Protein AF-A0A8J3G513-F1 (afdb_monomer_lite)

Secondary structure (DSSP, 8-state):
-HHHHHHHHHHHHHHHHHHHHHHHHHHHHHHHHHHHHHHHHHHHHHHHHHHHHHHHH-SS-HHHHHHHHHHHHHHHHHHHHHHHHHHHHHT--S-S-HHHHHHHHHHHHSPPHHHHHTTHHHHHHHHHHHHHHHT-TTSS---HHHHHHHHHHHHHHHHHHHHHHHHHIIIIIHHHHHHHHHHHHHHHH-

Structure (mmCIF, N/CA/C/O backbone):
data_AF-A0A8J3G513-F1
#
_entry.id   AF-A0A8J3G513-F1
#
loop_
_atom_site.group_PDB
_atom_site.id
_atom_site.type_symbol
_atom_site.label_atom_id
_atom_site.label_alt_id
_atom_site.label_comp_id
_atom_site.label_asym_id
_atom_site.label_entity_id
_atom_site.label_seq_id
_atom_site.pdbx_PDB_ins_code
_atom_site.Cartn_x
_atom_site.Cartn_y
_atom_site.Cartn_z
_atom_site.occupancy
_atom_site.B_iso_or_equiv
_atom_site.auth_seq_id
_atom_site.auth_comp_id
_atom_site.auth_asym_id
_atom_site.auth_atom_id
_atom_site.pdbx_PDB_model_num
ATOM 1 N N . MET A 1 1 ? -31.408 -9.923 36.938 1.00 50.00 1 MET A N 1
ATOM 2 C CA . MET A 1 1 ? -31.147 -8.470 36.825 1.00 50.00 1 MET A CA 1
ATOM 3 C C . MET A 1 1 ? -29.660 -8.106 36.883 1.00 50.00 1 MET A C 1
ATOM 5 O O . MET A 1 1 ? -29.255 -7.310 36.055 1.00 50.00 1 MET A O 1
ATOM 9 N N . ASN A 1 2 ? -28.811 -8.717 37.724 1.00 50.97 2 ASN A N 1
ATOM 10 C CA . ASN A 1 2 ? -27.373 -8.359 37.773 1.00 50.97 2 ASN A CA 1
ATOM 11 C C . ASN A 1 2 ? -26.510 -8.811 36.570 1.00 50.97 2 ASN A C 1
ATOM 13 O O . ASN A 1 2 ? -25.454 -8.234 36.350 1.00 50.97 2 ASN A O 1
ATOM 17 N N . GLN A 1 3 ? -26.938 -9.803 35.777 1.00 51.06 3 GLN A N 1
ATOM 18 C CA . GLN A 1 3 ? -26.164 -10.302 34.621 1.00 51.06 3 GLN A CA 1
ATOM 19 C C . GLN A 1 3 ? -26.314 -9.465 33.337 1.00 51.06 3 GLN A C 1
ATOM 21 O O . GLN A 1 3 ? -25.407 -9.452 32.512 1.00 51.06 3 GLN A O 1
ATOM 26 N N . GLN A 1 4 ? -27.432 -8.751 33.154 1.00 52.53 4 GLN A N 1
ATOM 27 C CA . GLN A 1 4 ? -27.616 -7.881 31.981 1.00 52.53 4 GLN A CA 1
ATOM 28 C C . GLN A 1 4 ? -26.728 -6.637 32.071 1.00 52.53 4 GLN A C 1
ATOM 30 O O . GLN A 1 4 ? -26.069 -6.283 31.100 1.00 52.53 4 GLN A O 1
ATOM 35 N N . HIS A 1 5 ? -26.620 -6.043 33.261 1.00 52.06 5 HIS A N 1
ATOM 36 C CA . HIS A 1 5 ? -25.810 -4.843 33.452 1.00 52.06 5 HIS A CA 1
ATOM 37 C C . HIS A 1 5 ? -24.303 -5.129 33.306 1.00 52.06 5 HIS A C 1
ATOM 39 O O . HIS A 1 5 ? -23.574 -4.338 32.712 1.00 52.06 5 HIS A O 1
ATOM 45 N N . SER A 1 6 ? -23.825 -6.303 33.744 1.00 61.38 6 SER A N 1
ATOM 46 C CA . SER A 1 6 ? -22.423 -6.699 33.536 1.00 61.38 6 SER A CA 1
ATOM 47 C C . SER A 1 6 ? -22.070 -6.948 32.064 1.00 61.38 6 SER A C 1
ATOM 49 O O . SER A 1 6 ? -20.939 -6.675 31.669 1.00 61.38 6 SER A O 1
ATOM 51 N N . ASN A 1 7 ? -23.017 -7.431 31.250 1.00 62.38 7 ASN A N 1
ATOM 52 C CA . ASN A 1 7 ? -22.800 -7.670 29.818 1.00 62.38 7 ASN A CA 1
ATOM 53 C C . ASN A 1 7 ? -22.803 -6.375 28.990 1.00 62.38 7 ASN A C 1
ATOM 55 O O . ASN A 1 7 ? -22.011 -6.242 28.064 1.00 62.38 7 ASN A O 1
ATOM 59 N N . GLU A 1 8 ? -23.644 -5.395 29.328 1.00 63.25 8 GLU A N 1
ATOM 60 C CA . GLU A 1 8 ? -23.636 -4.090 28.645 1.00 63.25 8 GLU A CA 1
ATOM 61 C C . GLU A 1 8 ? -22.343 -3.310 28.910 1.00 63.25 8 GLU A C 1
ATOM 63 O O . GLU A 1 8 ? -21.799 -2.663 28.010 1.00 63.25 8 GLU A O 1
ATOM 68 N N . THR A 1 9 ? -21.810 -3.408 30.132 1.00 69.50 9 THR A N 1
ATOM 69 C CA . THR A 1 9 ? -20.575 -2.704 30.501 1.00 69.50 9 THR A CA 1
ATOM 70 C C . THR A 1 9 ? -19.361 -3.307 29.782 1.00 69.50 9 THR A C 1
ATOM 72 O O . THR A 1 9 ? -18.527 -2.569 29.262 1.00 69.50 9 THR A O 1
ATOM 75 N N . SER A 1 10 ? -19.291 -4.641 29.668 1.00 78.69 10 SER A N 1
ATOM 76 C CA . SER A 1 10 ? -18.193 -5.333 28.975 1.00 78.69 10 SER A CA 1
ATOM 77 C C . SER A 1 10 ? -18.222 -5.144 27.453 1.00 78.69 10 SER A C 1
ATOM 79 O O . SER A 1 10 ? -17.168 -5.024 26.821 1.00 78.69 10 SER A O 1
ATOM 81 N N . LEU A 1 11 ? -19.414 -5.067 26.854 1.00 81.31 11 LEU A N 1
ATOM 82 C CA . LEU A 1 11 ? -19.580 -4.797 25.427 1.00 81.31 11 LEU A CA 1
ATOM 83 C C . LEU A 1 11 ? -19.160 -3.364 25.077 1.00 81.31 11 LEU A C 1
ATOM 85 O O . LEU A 1 11 ? -18.431 -3.154 24.108 1.00 81.31 11 LEU A O 1
ATOM 89 N N . THR A 1 12 ? -19.566 -2.390 25.894 1.00 82.88 12 THR A N 1
ATOM 90 C CA . THR A 1 12 ? -19.200 -0.978 25.705 1.00 82.88 12 THR A CA 1
ATOM 91 C C . THR A 1 12 ? -17.686 -0.788 25.809 1.00 82.88 12 THR A C 1
ATOM 93 O O . THR A 1 12 ? -17.076 -0.194 24.921 1.00 82.88 12 THR A O 1
ATOM 96 N N . GLU A 1 13 ? -17.055 -1.396 26.818 1.00 87.00 13 GLU A N 1
ATOM 97 C CA . GLU A 1 13 ? -15.597 -1.380 26.976 1.00 87.00 13 GLU A CA 1
ATOM 98 C C . GLU A 1 13 ? -14.874 -2.037 25.783 1.00 87.00 13 GLU A C 1
ATOM 100 O O . GLU A 1 13 ? -13.839 -1.548 25.323 1.00 87.00 13 GLU A O 1
ATOM 105 N N . SER A 1 14 ? -15.423 -3.129 25.238 1.00 86.31 14 SER A N 1
ATOM 106 C CA . SER A 1 14 ? -14.861 -3.808 24.060 1.00 86.31 14 SER A CA 1
ATOM 107 C C . SER A 1 14 ? -14.934 -2.934 22.803 1.00 86.31 14 SER A C 1
ATOM 109 O O . SER A 1 14 ? -13.970 -2.866 22.038 1.00 86.31 14 SER A O 1
ATOM 111 N N . VAL A 1 15 ? -16.049 -2.223 22.605 1.00 87.06 15 VAL A N 1
ATOM 112 C CA . VAL A 1 15 ? -16.225 -1.278 21.492 1.00 87.06 15 VAL A CA 1
ATOM 113 C C . VAL A 1 15 ? -15.246 -0.109 21.609 1.00 87.06 15 VAL A C 1
ATOM 115 O O . VAL A 1 15 ? -14.588 0.227 20.625 1.00 87.06 15 VAL A O 1
ATOM 118 N N . GLU A 1 16 ? -15.096 0.486 22.794 1.00 88.75 16 GLU A N 1
ATOM 119 C CA . GLU A 1 16 ? -14.160 1.596 23.014 1.00 88.75 16 GLU A CA 1
ATOM 120 C C . GLU A 1 16 ? -12.707 1.184 22.747 1.00 88.75 16 GLU A C 1
ATOM 122 O O . GLU A 1 16 ? -11.985 1.885 22.031 1.00 88.75 16 GLU A O 1
ATOM 127 N N . LYS A 1 17 ? -12.291 0.006 23.233 1.00 90.12 17 LYS A N 1
ATOM 128 C CA . LYS A 1 17 ? -10.957 -0.550 22.951 1.00 90.12 17 LYS A CA 1
ATOM 129 C C . LYS A 1 17 ? -10.729 -0.781 21.459 1.00 90.12 17 LYS A 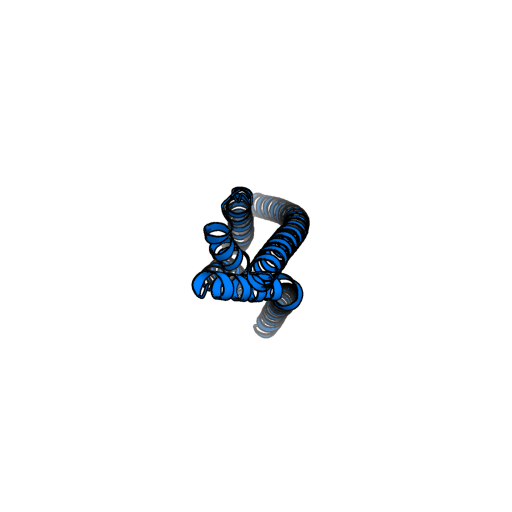C 1
ATOM 131 O O . LYS A 1 17 ? -9.649 -0.468 20.955 1.00 90.12 17 LYS A O 1
ATOM 136 N N . LEU A 1 18 ? -11.730 -1.296 20.740 1.00 91.38 18 LEU A N 1
ATOM 137 C CA . LEU A 1 18 ? -11.642 -1.492 19.292 1.00 91.38 18 LEU A CA 1
ATOM 138 C C . LEU A 1 18 ? -11.501 -0.157 18.548 1.00 91.38 18 LEU A C 1
ATOM 140 O O . LEU A 1 18 ? -10.680 -0.052 17.637 1.00 91.38 18 LEU A O 1
ATOM 144 N N . ILE A 1 19 ? -12.273 0.865 18.932 1.00 90.31 19 ILE A N 1
ATOM 145 C CA . ILE A 1 19 ? -12.203 2.202 18.325 1.00 90.31 19 ILE A CA 1
ATOM 146 C C . ILE A 1 19 ? -10.816 2.810 18.528 1.00 90.31 19 ILE A C 1
ATOM 148 O O . ILE A 1 19 ? -10.231 3.328 17.575 1.00 90.31 19 ILE A O 1
ATOM 152 N N . GLU A 1 20 ? -10.271 2.720 19.739 1.00 91.81 20 GLU A N 1
ATOM 153 C CA . GLU A 1 20 ? -8.941 3.244 20.043 1.00 91.81 20 GLU A CA 1
ATOM 154 C C . GLU A 1 20 ? -7.852 2.517 19.239 1.00 91.81 20 GLU A C 1
ATOM 156 O O . GLU A 1 20 ? -7.013 3.160 18.605 1.00 91.81 20 GLU A O 1
ATOM 161 N N . ALA A 1 21 ? -7.918 1.186 19.146 1.00 91.75 21 ALA A N 1
ATOM 162 C CA . ALA A 1 21 ? -7.002 0.410 18.311 1.00 91.75 21 ALA A CA 1
ATOM 163 C C . ALA A 1 21 ? -7.104 0.790 16.818 1.00 91.75 21 ALA A C 1
ATOM 165 O O . ALA A 1 21 ? -6.085 0.938 16.139 1.00 91.75 21 ALA A O 1
ATOM 166 N N . CYS A 1 22 ? -8.320 1.024 16.308 1.00 91.00 22 CYS A N 1
ATOM 167 C CA . CYS A 1 22 ? -8.535 1.490 14.935 1.00 91.00 22 CYS A CA 1
ATOM 168 C C . CYS A 1 22 ? -7.935 2.885 14.696 1.00 91.00 22 CYS A C 1
ATOM 170 O O . CYS A 1 22 ? -7.303 3.110 13.662 1.00 91.00 22 CYS A O 1
ATOM 172 N N . ARG A 1 23 ? -8.082 3.813 15.653 1.00 90.88 23 ARG A N 1
ATOM 173 C CA . ARG A 1 23 ? -7.488 5.160 15.584 1.00 90.88 23 ARG A CA 1
ATOM 174 C C . ARG A 1 23 ? -5.962 5.107 15.556 1.00 90.88 23 ARG A C 1
ATOM 176 O O . ARG A 1 23 ? -5.344 5.817 14.762 1.00 90.88 23 ARG A O 1
ATOM 183 N N . GLN A 1 24 ? -5.357 4.252 16.378 1.00 91.88 24 GLN A N 1
ATOM 184 C CA . GLN A 1 24 ? -3.904 4.064 16.404 1.00 91.88 24 GLN A CA 1
ATOM 185 C C . GLN A 1 24 ? -3.378 3.503 15.077 1.00 91.88 24 GLN A C 1
ATOM 187 O O . GLN A 1 24 ? -2.386 4.004 14.539 1.00 91.88 24 GLN A O 1
ATOM 192 N N . GLU A 1 25 ? -4.064 2.514 14.504 1.00 91.06 25 GLU A N 1
ATOM 193 C CA . GLU A 1 25 ? -3.692 1.942 13.208 1.00 91.06 25 GLU A CA 1
ATOM 194 C C . GLU A 1 25 ? -3.902 2.943 12.055 1.00 91.06 25 GLU A C 1
ATOM 196 O O . GLU A 1 25 ? -3.074 3.036 11.147 1.00 91.06 25 GLU A O 1
ATOM 201 N N . ASP A 1 26 ? -4.949 3.769 12.101 1.00 88.88 26 ASP A N 1
ATOM 202 C CA . ASP A 1 26 ? -5.143 4.870 11.152 1.00 88.88 26 ASP A CA 1
ATOM 203 C C . ASP A 1 26 ? -4.034 5.926 11.243 1.00 88.88 26 ASP A C 1
ATOM 205 O O . ASP A 1 26 ? -3.552 6.404 10.211 1.00 88.88 26 ASP A O 1
ATOM 209 N N . ALA A 1 27 ? -3.592 6.280 12.453 1.00 89.25 27 ALA A N 1
ATOM 210 C CA . ALA A 1 27 ? -2.480 7.205 12.651 1.00 89.25 27 ALA A CA 1
ATOM 211 C C . ALA A 1 27 ? -1.170 6.635 12.081 1.00 89.25 27 ALA A C 1
ATOM 213 O O . ALA A 1 27 ? -0.446 7.339 11.368 1.00 89.25 27 ALA A O 1
ATOM 214 N N . TYR A 1 28 ? -0.906 5.347 12.320 1.00 89.06 28 TYR A N 1
ATOM 215 C CA . TYR A 1 28 ? 0.239 4.638 11.751 1.00 89.06 28 TYR A CA 1
ATOM 216 C C . TYR A 1 28 ? 0.197 4.617 10.217 1.00 89.06 28 TYR A C 1
ATOM 218 O O . TYR A 1 28 ? 1.164 5.006 9.554 1.00 89.06 28 TYR A O 1
ATOM 226 N N . ASN A 1 29 ? -0.946 4.241 9.641 1.00 87.62 29 ASN A N 1
ATOM 227 C CA . ASN A 1 29 ? -1.143 4.216 8.195 1.00 87.62 29 ASN A CA 1
ATOM 228 C C . ASN A 1 29 ? -1.023 5.613 7.576 1.00 87.62 29 ASN A C 1
ATOM 230 O O . ASN A 1 29 ? -0.426 5.770 6.511 1.00 87.62 29 ASN A O 1
ATOM 234 N N . SER A 1 30 ? -1.541 6.645 8.246 1.00 86.81 30 SER A N 1
ATOM 235 C CA . SER A 1 30 ? -1.411 8.038 7.819 1.00 86.81 30 SER A CA 1
ATOM 236 C C . SER A 1 30 ? 0.057 8.460 7.749 1.00 86.81 30 SER A C 1
ATOM 238 O O . SER A 1 30 ? 0.491 8.971 6.713 1.00 86.81 30 SER A O 1
ATOM 240 N N . ALA A 1 31 ? 0.850 8.167 8.787 1.00 87.31 31 ALA A N 1
ATOM 241 C CA . ALA A 1 31 ? 2.284 8.448 8.803 1.00 87.31 31 ALA A CA 1
ATOM 242 C C . ALA A 1 31 ? 3.026 7.726 7.665 1.00 87.31 31 ALA A C 1
ATOM 244 O O . ALA A 1 31 ? 3.719 8.376 6.880 1.00 87.31 31 ALA A O 1
ATOM 245 N N . GLY A 1 32 ? 2.811 6.415 7.501 1.00 83.94 32 GLY A N 1
ATOM 246 C CA . GLY A 1 32 ? 3.421 5.639 6.415 1.00 83.94 32 GLY A CA 1
ATOM 247 C C . GLY A 1 32 ? 3.041 6.166 5.029 1.00 83.94 32 GLY A C 1
ATOM 248 O O . GLY A 1 32 ? 3.885 6.305 4.143 1.00 83.94 32 GLY A O 1
ATOM 249 N N . SER A 1 33 ? 1.780 6.554 4.854 1.00 83.62 33 SER A N 1
ATOM 250 C CA . SER A 1 33 ? 1.273 7.072 3.586 1.00 83.62 33 SER A CA 1
ATOM 251 C C . SER A 1 33 ? 1.842 8.452 3.220 1.00 83.62 33 SER A C 1
ATOM 253 O O . SER A 1 33 ? 2.007 8.744 2.035 1.00 83.62 33 SER A O 1
ATOM 255 N N . LYS A 1 34 ? 2.173 9.302 4.206 1.00 85.00 34 LYS A N 1
ATOM 256 C CA . LYS A 1 34 ? 2.868 10.583 3.982 1.00 85.00 34 LYS A CA 1
ATOM 257 C C . LYS A 1 34 ? 4.293 10.347 3.494 1.00 85.00 34 LYS A C 1
ATOM 259 O O . LYS A 1 34 ? 4.692 10.944 2.496 1.00 85.00 34 LYS A O 1
ATOM 264 N N . THR A 1 35 ? 5.018 9.439 4.145 1.00 85.69 35 THR A N 1
ATOM 265 C CA . THR A 1 35 ? 6.368 9.047 3.725 1.00 85.69 35 THR A CA 1
ATOM 266 C C . THR A 1 35 ? 6.349 8.480 2.311 1.00 85.69 35 THR A C 1
ATOM 268 O O . THR A 1 35 ? 7.131 8.904 1.467 1.00 85.69 35 THR A O 1
ATOM 271 N N . MET A 1 36 ? 5.404 7.587 2.006 1.00 82.31 36 MET A N 1
ATOM 272 C CA . MET A 1 36 ? 5.301 6.986 0.678 1.00 82.31 36 MET A CA 1
ATOM 273 C C . MET A 1 36 ? 4.965 8.019 -0.401 1.00 82.31 36 MET A C 1
ATOM 275 O O . MET A 1 36 ? 5.590 8.013 -1.456 1.00 82.31 36 MET A O 1
ATOM 279 N N . LYS A 1 37 ? 4.055 8.964 -0.128 1.00 84.44 37 LYS A N 1
ATOM 280 C CA . LYS A 1 37 ? 3.805 10.100 -1.029 1.00 84.44 37 LYS A CA 1
ATOM 281 C C . LYS A 1 37 ? 5.065 10.915 -1.286 1.00 84.44 37 LYS A C 1
ATOM 283 O O . LYS A 1 37 ? 5.337 11.240 -2.433 1.00 84.44 37 LYS A O 1
ATOM 288 N N . TRP A 1 38 ? 5.826 11.236 -0.243 1.00 86.69 38 TRP A N 1
ATOM 289 C CA . TRP A 1 38 ? 7.061 12.003 -0.389 1.00 86.69 38 TRP A CA 1
ATOM 290 C C . TRP A 1 38 ? 8.088 11.266 -1.257 1.00 86.69 38 TRP A C 1
ATOM 292 O O . TRP A 1 38 ? 8.602 11.845 -2.212 1.00 86.69 38 TRP A O 1
ATOM 302 N N . VAL A 1 39 ? 8.305 9.972 -0.995 1.00 85.38 39 VAL A N 1
ATOM 303 C CA . VAL A 1 39 ? 9.214 9.126 -1.783 1.00 85.38 39 VAL A CA 1
ATOM 304 C C . VAL A 1 39 ? 8.775 9.067 -3.249 1.00 85.38 39 VAL A C 1
ATOM 306 O O . VAL A 1 39 ? 9.576 9.345 -4.136 1.00 85.38 39 VAL A O 1
ATOM 309 N N . TYR A 1 40 ? 7.504 8.767 -3.529 1.00 83.50 40 TYR A N 1
ATOM 310 C CA . TYR A 1 40 ? 7.014 8.679 -4.909 1.00 83.50 40 TYR A CA 1
ATOM 311 C C . TYR A 1 40 ? 7.013 10.029 -5.633 1.00 83.50 40 TYR A C 1
ATOM 313 O O . TYR A 1 40 ? 7.295 10.066 -6.827 1.00 83.50 40 TYR A O 1
ATOM 321 N N . SER A 1 41 ? 6.746 11.137 -4.938 1.00 84.44 41 SER A N 1
ATOM 322 C CA . SER A 1 41 ? 6.868 12.478 -5.517 1.00 84.44 41 SER A CA 1
ATOM 323 C C . SER A 1 41 ? 8.316 12.807 -5.880 1.00 84.44 41 SER A C 1
ATOM 325 O O . SER A 1 41 ? 8.555 13.367 -6.947 1.00 84.44 41 SER A O 1
ATOM 327 N N . LEU A 1 42 ? 9.284 12.425 -5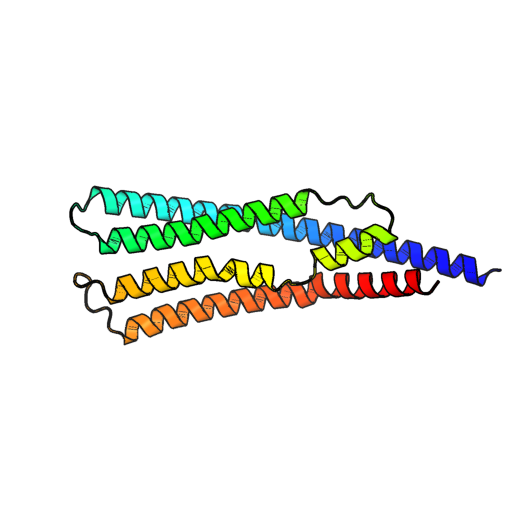.038 1.00 87.56 42 LEU A N 1
ATOM 328 C CA . LEU A 1 42 ? 10.708 12.586 -5.336 1.00 87.56 42 LEU A CA 1
ATOM 329 C C . LEU A 1 42 ? 11.106 11.770 -6.575 1.00 87.56 42 LEU A C 1
ATOM 331 O O . LEU A 1 42 ? 11.685 12.322 -7.509 1.00 87.56 42 LEU A O 1
ATOM 335 N N . PHE A 1 43 ? 10.734 10.486 -6.625 1.00 82.62 43 PHE A N 1
ATOM 336 C CA . PHE A 1 43 ? 10.980 9.634 -7.795 1.00 82.62 43 PHE A CA 1
ATOM 337 C C . PHE A 1 43 ? 10.292 10.161 -9.058 1.00 82.62 43 PHE A C 1
ATOM 339 O O . PHE A 1 43 ? 10.902 10.168 -10.123 1.00 82.62 43 PHE A O 1
ATOM 346 N N . GLY A 1 44 ? 9.055 10.651 -8.947 1.00 82.69 44 GLY A N 1
ATOM 347 C CA . GLY A 1 44 ? 8.338 11.284 -10.052 1.00 82.69 44 GLY A CA 1
ATOM 348 C C . GLY A 1 44 ? 9.042 12.539 -10.565 1.00 82.69 44 GLY A C 1
ATOM 349 O O . GLY A 1 44 ? 9.167 12.712 -11.774 1.00 82.69 44 GLY A O 1
ATOM 350 N N . GLY A 1 45 ? 9.569 13.377 -9.667 1.00 83.00 45 GLY A N 1
ATOM 351 C CA . GLY A 1 45 ? 10.368 14.548 -10.032 1.00 83.00 45 GLY A CA 1
ATOM 352 C C . GLY A 1 45 ? 11.653 14.177 -10.775 1.00 83.00 45 GLY A C 1
ATOM 353 O O . GLY A 1 45 ? 11.949 14.758 -11.816 1.00 83.00 45 GLY A O 1
ATOM 354 N N . ILE A 1 46 ? 12.377 13.164 -10.292 1.00 84.00 46 ILE A N 1
ATOM 355 C CA . ILE A 1 46 ? 13.584 12.650 -10.958 1.00 84.00 46 ILE A CA 1
ATOM 356 C C . ILE A 1 46 ? 13.238 12.081 -12.340 1.00 84.00 46 ILE A C 1
ATOM 358 O O . ILE A 1 46 ? 13.913 12.399 -13.317 1.00 84.00 46 ILE A O 1
ATOM 362 N N . ALA A 1 47 ? 12.165 11.292 -12.447 1.00 80.56 47 ALA A N 1
ATOM 363 C CA . ALA A 1 47 ? 11.712 10.726 -13.716 1.00 80.56 47 ALA A CA 1
ATOM 364 C C . ALA A 1 47 ? 11.308 11.815 -14.725 1.00 80.56 47 ALA A C 1
ATOM 366 O O . ALA A 1 47 ? 11.630 11.705 -15.907 1.00 80.56 47 ALA A O 1
ATOM 367 N N . LEU A 1 48 ? 10.651 12.888 -14.271 1.00 82.88 48 LEU A N 1
ATOM 368 C CA . LEU A 1 48 ? 10.304 14.038 -15.112 1.00 82.88 48 LEU A CA 1
ATOM 369 C C . LEU A 1 48 ? 11.549 14.756 -15.631 1.00 82.88 48 LEU A C 1
ATOM 371 O O . LEU A 1 48 ? 11.630 15.029 -16.826 1.00 82.88 48 LEU A O 1
ATOM 375 N N . LEU A 1 49 ? 12.529 15.019 -14.762 1.00 82.25 49 LEU A N 1
ATOM 376 C CA . LEU A 1 49 ? 13.792 15.644 -15.157 1.00 82.25 49 LEU A CA 1
ATOM 377 C C . LEU A 1 49 ? 14.560 14.774 -16.158 1.00 82.25 49 LEU A C 1
ATOM 379 O O . LEU A 1 49 ? 14.982 15.279 -17.194 1.00 82.25 49 LEU A O 1
ATOM 383 N N . ALA A 1 50 ? 14.672 13.468 -15.903 1.00 75.94 50 ALA A N 1
ATOM 384 C CA . ALA A 1 50 ? 15.306 12.525 -16.824 1.00 75.94 50 ALA A CA 1
ATOM 385 C C . ALA A 1 50 ? 14.600 12.496 -18.190 1.00 75.94 50 ALA A C 1
ATOM 387 O O . ALA A 1 50 ? 15.250 12.567 -19.229 1.00 75.94 50 ALA A O 1
ATOM 388 N N . THR A 1 51 ? 13.263 12.474 -18.198 1.00 75.19 51 THR A N 1
ATOM 389 C CA . THR A 1 51 ? 12.469 12.520 -19.437 1.00 75.19 51 THR A CA 1
ATOM 390 C C . THR A 1 51 ? 12.688 13.826 -20.199 1.00 75.19 51 THR A C 1
ATOM 392 O O . THR A 1 51 ? 12.763 13.826 -21.429 1.00 75.19 51 THR A O 1
ATOM 395 N N . TRP A 1 52 ? 12.794 14.946 -19.484 1.00 77.69 52 TRP A N 1
ATOM 396 C CA . TRP A 1 52 ? 13.008 16.259 -20.083 1.00 77.69 52 TRP A CA 1
ATOM 397 C C . TRP A 1 52 ? 14.394 16.378 -20.724 1.00 77.69 52 TRP A C 1
ATOM 399 O O . TRP A 1 52 ? 14.486 16.832 -21.861 1.00 77.69 52 TRP A O 1
ATOM 409 N N . VAL A 1 53 ? 15.443 15.881 -20.059 1.00 75.38 53 VAL A N 1
ATOM 410 C CA . VAL A 1 53 ? 16.809 15.814 -20.611 1.00 75.38 53 VAL A CA 1
ATOM 411 C C . VAL A 1 53 ? 16.842 14.970 -21.889 1.00 75.38 53 VAL A C 1
ATOM 413 O O . VAL A 1 53 ? 17.283 15.456 -22.928 1.00 75.38 53 VAL A O 1
ATOM 416 N N . VAL A 1 54 ? 16.267 13.762 -21.858 1.00 68.94 54 VAL A N 1
ATOM 417 C CA . VAL A 1 54 ? 16.180 12.875 -23.036 1.00 68.94 54 VAL A CA 1
ATOM 418 C C . VAL A 1 54 ? 15.411 13.533 -24.189 1.00 68.94 54 VAL A C 1
ATOM 420 O O . VAL A 1 54 ? 15.763 13.367 -25.359 1.00 68.94 54 VAL A O 1
ATOM 423 N N . SER A 1 55 ? 14.376 14.317 -23.873 1.00 69.62 55 SER A N 1
ATOM 424 C CA . SER A 1 55 ? 13.565 15.023 -24.873 1.00 69.62 55 SER A CA 1
ATOM 425 C C . SER A 1 55 ? 14.290 16.204 -25.527 1.00 69.62 55 SER A C 1
ATOM 427 O O . SER A 1 55 ? 13.970 16.530 -26.669 1.00 69.62 55 SER A O 1
ATOM 429 N N . LEU A 1 56 ? 15.240 16.839 -24.831 1.00 67.12 56 LEU A N 1
ATOM 430 C CA . LEU A 1 56 ? 16.025 17.969 -25.343 1.00 67.12 56 LEU A CA 1
ATOM 431 C C . LEU A 1 56 ? 17.176 17.523 -26.258 1.00 67.12 56 LEU A C 1
ATOM 433 O O . LEU A 1 56 ? 17.506 18.237 -27.200 1.00 67.12 56 LEU A O 1
ATOM 437 N N . GLU A 1 57 ? 17.768 16.354 -26.005 1.00 63.62 57 GLU A N 1
ATOM 438 C CA . GLU A 1 57 ? 18.950 15.869 -26.738 1.00 63.62 57 GLU A CA 1
ATOM 439 C C . GLU A 1 57 ? 18.643 15.131 -28.050 1.00 63.62 57 GLU A C 1
ATOM 441 O O . GLU A 1 57 ? 19.531 14.987 -28.888 1.00 63.62 57 GLU A O 1
ATOM 446 N N . SER A 1 58 ? 17.413 14.657 -28.275 1.00 55.28 58 SER A N 1
ATOM 447 C CA . SER A 1 58 ? 17.144 13.708 -29.365 1.00 55.28 58 SER A CA 1
ATOM 448 C C . SER A 1 58 ? 15.885 14.036 -30.179 1.00 55.28 58 SER A C 1
ATOM 450 O O . SER A 1 58 ? 14.753 13.887 -29.713 1.00 55.28 58 SER A O 1
ATOM 452 N N . CYS A 1 59 ? 16.061 14.447 -31.441 1.00 55.53 59 CYS A N 1
ATOM 453 C CA . CYS A 1 59 ? 14.956 14.623 -32.398 1.00 55.53 59 CYS A CA 1
ATOM 454 C C . CYS A 1 59 ? 14.393 13.292 -32.947 1.00 55.53 59 CYS A C 1
ATOM 456 O O . CYS A 1 59 ? 13.265 13.294 -33.426 1.00 55.53 59 CYS A O 1
ATOM 458 N N . ASP A 1 60 ? 15.112 12.165 -32.813 1.00 58.47 60 ASP A N 1
ATOM 459 C CA . ASP A 1 60 ? 14.791 10.878 -33.475 1.00 58.47 60 ASP A CA 1
ATOM 460 C C . ASP A 1 60 ? 14.668 9.654 -32.530 1.00 58.47 60 ASP A C 1
ATOM 462 O O . ASP A 1 60 ? 14.742 8.498 -32.961 1.00 58.47 60 ASP A O 1
ATOM 466 N N . CYS A 1 61 ? 14.474 9.865 -31.224 1.00 63.03 61 CYS A N 1
ATOM 467 C CA . CYS A 1 61 ? 14.367 8.779 -30.235 1.00 63.03 61 CYS A CA 1
ATOM 468 C C . CYS A 1 61 ? 12.920 8.510 -29.795 1.00 63.03 61 CYS A C 1
ATOM 470 O O . CYS A 1 61 ? 12.510 8.800 -28.670 1.00 63.03 61 CYS A O 1
ATOM 472 N N . THR A 1 62 ? 12.120 7.925 -30.688 1.00 72.75 62 THR A N 1
ATOM 473 C CA . THR A 1 62 ? 10.726 7.530 -30.407 1.00 72.75 62 THR A CA 1
ATOM 474 C C . THR A 1 62 ? 10.619 6.467 -29.305 1.00 72.75 62 THR A C 1
ATOM 476 O O . THR A 1 62 ? 9.709 6.542 -28.480 1.00 72.75 62 THR A O 1
ATOM 479 N N . TYR A 1 63 ? 11.561 5.518 -29.249 1.00 71.00 63 TYR A N 1
ATOM 480 C CA . TYR A 1 63 ? 11.583 4.449 -28.239 1.00 71.00 63 TYR A CA 1
ATOM 481 C C . TYR A 1 63 ? 11.903 4.973 -26.836 1.00 71.00 63 TYR A C 1
ATOM 483 O O . TYR A 1 63 ? 11.168 4.675 -25.895 1.00 71.00 63 TYR A O 1
ATOM 491 N N . ASP A 1 64 ? 12.928 5.815 -26.696 1.00 73.56 64 ASP A N 1
ATOM 492 C CA . ASP A 1 64 ? 13.341 6.350 -25.390 1.00 73.56 64 ASP A CA 1
ATOM 493 C C . ASP A 1 64 ? 12.246 7.231 -24.773 1.00 73.56 64 ASP A C 1
ATOM 495 O O . ASP A 1 64 ? 11.964 7.149 -23.576 1.00 73.56 64 ASP A O 1
ATOM 499 N N . ARG A 1 65 ? 11.533 8.001 -25.608 1.00 75.88 65 ARG A N 1
ATOM 500 C CA . ARG A 1 65 ? 10.353 8.769 -25.185 1.00 75.88 65 ARG A CA 1
ATOM 501 C C . ARG A 1 65 ? 9.207 7.863 -24.737 1.00 75.88 65 ARG A C 1
ATOM 503 O O . ARG A 1 65 ? 8.590 8.135 -23.711 1.00 75.88 65 ARG A O 1
ATOM 510 N N . ALA A 1 66 ? 8.924 6.779 -25.461 1.00 77.50 66 ALA A N 1
ATOM 511 C CA . ALA A 1 66 ? 7.868 5.836 -25.090 1.00 77.50 66 ALA A CA 1
ATOM 512 C C . ALA A 1 66 ? 8.167 5.118 -23.760 1.00 77.50 66 ALA A C 1
ATOM 514 O O . ALA A 1 66 ? 7.269 4.967 -22.926 1.00 77.50 66 ALA A O 1
ATOM 515 N N . ILE A 1 67 ? 9.427 4.739 -23.526 1.00 76.94 67 ILE A N 1
ATOM 516 C CA . ILE A 1 67 ? 9.894 4.175 -22.251 1.00 76.94 67 ILE A CA 1
ATOM 517 C C . ILE A 1 67 ? 9.690 5.199 -21.128 1.00 76.94 67 ILE A C 1
ATOM 519 O O . ILE A 1 67 ?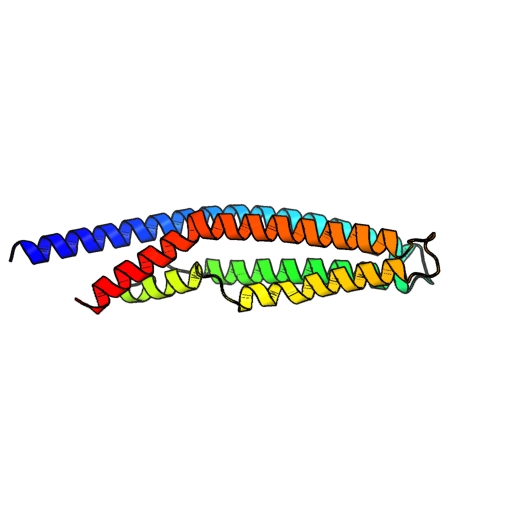 9.060 4.890 -20.114 1.00 76.94 67 ILE A O 1
ATOM 523 N N . ALA A 1 68 ? 10.148 6.435 -21.332 1.00 77.25 68 ALA A N 1
ATOM 524 C CA . ALA A 1 68 ? 10.030 7.508 -20.354 1.00 77.25 68 ALA A CA 1
ATOM 525 C C . ALA A 1 68 ? 8.564 7.832 -20.003 1.00 77.25 68 ALA A C 1
ATOM 527 O O . ALA A 1 68 ? 8.201 7.892 -18.826 1.00 77.25 68 ALA A O 1
ATOM 528 N N . TYR A 1 69 ? 7.683 7.948 -21.003 1.00 83.56 69 TYR A N 1
ATOM 529 C CA . TYR A 1 69 ? 6.253 8.172 -20.777 1.00 83.56 69 TYR A CA 1
ATOM 530 C C . TYR A 1 69 ? 5.569 6.998 -20.074 1.00 83.56 69 TYR A C 1
ATOM 532 O O . TYR A 1 69 ? 4.701 7.227 -19.233 1.00 83.56 69 TYR A O 1
ATOM 540 N N . SER A 1 70 ? 5.977 5.758 -20.349 1.00 82.69 70 SER A N 1
ATOM 541 C CA . SER A 1 70 ? 5.449 4.577 -19.654 1.00 82.69 70 SER A CA 1
ATOM 542 C C . SER A 1 70 ? 5.834 4.579 -18.168 1.00 82.69 70 SER A C 1
ATOM 544 O O . SER A 1 70 ? 5.004 4.287 -17.302 1.00 82.69 70 SER A O 1
ATOM 546 N N . PHE A 1 71 ? 7.061 4.985 -17.833 1.00 78.00 71 PHE A N 1
ATOM 547 C CA . PHE A 1 71 ? 7.470 5.175 -16.437 1.00 78.00 71 PHE A CA 1
ATOM 548 C C . PHE A 1 71 ? 6.701 6.315 -15.756 1.00 78.00 71 PHE A C 1
ATOM 550 O O . PHE A 1 71 ? 6.186 6.133 -14.649 1.00 78.00 71 PHE A O 1
ATOM 557 N N . LEU A 1 72 ? 6.561 7.465 -16.423 1.00 83.94 72 LEU A N 1
ATOM 558 C CA . LEU A 1 72 ? 5.795 8.603 -15.905 1.00 83.94 72 LEU A CA 1
ATOM 559 C C . LEU A 1 72 ? 4.322 8.259 -15.687 1.00 83.94 72 LEU A C 1
ATOM 561 O O . LEU A 1 72 ? 3.757 8.636 -14.660 1.00 83.94 72 LEU A O 1
ATOM 565 N N . PHE A 1 73 ? 3.711 7.512 -16.607 1.00 86.94 73 PHE A N 1
ATOM 566 C CA . PHE A 1 73 ? 2.343 7.034 -16.456 1.00 86.94 73 PHE A CA 1
ATOM 567 C C . PHE A 1 73 ? 2.209 6.122 -15.235 1.00 86.94 73 PHE A C 1
ATOM 569 O O . PHE A 1 73 ? 1.322 6.340 -14.413 1.00 86.94 73 PHE A O 1
ATOM 576 N N . GLY A 1 74 ? 3.108 5.147 -15.065 1.00 85.19 74 GLY A N 1
ATOM 577 C CA . GLY A 1 74 ? 3.077 4.236 -13.918 1.00 85.19 74 GLY A CA 1
ATOM 578 C C . GLY A 1 74 ? 3.192 4.970 -12.578 1.00 85.19 74 GLY A C 1
ATOM 579 O O . GLY A 1 74 ? 2.375 4.754 -11.679 1.00 85.19 74 GLY A O 1
ATOM 580 N N . ILE A 1 75 ? 4.158 5.887 -12.460 1.00 84.31 75 ILE A N 1
ATOM 581 C CA . ILE A 1 75 ? 4.363 6.692 -11.245 1.00 84.31 75 ILE A CA 1
ATOM 582 C C . ILE A 1 75 ? 3.176 7.631 -11.006 1.00 84.31 75 ILE A C 1
ATOM 584 O O . ILE A 1 75 ? 2.657 7.698 -9.890 1.00 84.31 75 ILE A O 1
ATOM 588 N N . GLY A 1 76 ? 2.724 8.338 -12.043 1.00 86.50 76 GLY A N 1
ATOM 589 C CA . GLY A 1 76 ? 1.614 9.285 -11.961 1.00 86.50 76 GLY A CA 1
ATOM 590 C C . GLY A 1 76 ? 0.300 8.609 -11.578 1.00 86.50 76 GLY A C 1
ATOM 591 O O . GLY A 1 76 ? -0.405 9.090 -10.690 1.00 86.50 76 GLY A O 1
ATOM 592 N N . TYR A 1 77 ? 0.006 7.455 -12.179 1.00 89.75 77 TYR A N 1
ATOM 593 C CA . TYR A 1 77 ? -1.154 6.641 -11.830 1.00 89.75 77 TYR A CA 1
ATOM 594 C C . TYR A 1 77 ? -1.094 6.202 -10.362 1.00 89.75 77 TYR A C 1
ATOM 596 O O . TYR A 1 77 ? -2.065 6.374 -9.624 1.00 89.75 77 TYR A O 1
ATOM 604 N N . PHE A 1 78 ? 0.050 5.677 -9.911 1.00 84.81 78 PHE A N 1
ATOM 605 C CA . PHE A 1 78 ? 0.200 5.204 -8.536 1.00 84.81 78 PHE A CA 1
ATOM 606 C C . PHE A 1 78 ? 0.089 6.343 -7.513 1.00 84.81 78 PHE A C 1
ATOM 608 O O . PHE A 1 78 ? -0.601 6.202 -6.502 1.00 84.81 78 PHE A O 1
ATOM 615 N N . LEU A 1 79 ? 0.690 7.504 -7.793 1.00 85.81 79 LEU A N 1
ATOM 616 C CA . LEU A 1 79 ? 0.510 8.712 -6.987 1.00 85.81 79 LEU A CA 1
ATOM 617 C C . LEU A 1 79 ? -0.962 9.128 -6.930 1.00 85.81 79 LEU A C 1
ATOM 619 O O . LEU A 1 79 ? -1.496 9.326 -5.837 1.00 85.81 79 LEU A O 1
ATOM 623 N N . GLY A 1 80 ? -1.634 9.213 -8.080 1.00 87.56 80 GLY A N 1
ATOM 624 C CA . GLY A 1 80 ? -3.058 9.539 -8.161 1.00 87.56 80 GLY A CA 1
ATOM 625 C C . GLY A 1 80 ? -3.916 8.594 -7.318 1.00 87.56 80 GLY A C 1
ATOM 626 O O . GLY A 1 80 ? -4.742 9.049 -6.523 1.00 87.56 80 GLY A O 1
ATOM 627 N N . TYR A 1 81 ? -3.652 7.289 -7.409 1.00 87.19 81 TYR A N 1
ATOM 628 C CA . TYR A 1 81 ? -4.303 6.268 -6.592 1.00 87.19 81 TYR A CA 1
ATOM 629 C C . TYR A 1 81 ? -4.054 6.473 -5.088 1.00 87.19 81 TYR A C 1
ATOM 631 O O . TYR A 1 81 ? -5.008 6.486 -4.308 1.00 87.19 81 TYR A O 1
ATOM 639 N N . LEU A 1 82 ? -2.807 6.719 -4.665 1.00 83.75 82 LEU A N 1
ATOM 640 C CA . LEU A 1 82 ? -2.476 6.997 -3.260 1.00 83.75 82 LEU A CA 1
ATOM 641 C C . LEU A 1 82 ? -3.183 8.250 -2.725 1.00 83.75 82 LEU A C 1
ATOM 643 O O . LEU A 1 82 ? -3.631 8.272 -1.575 1.00 83.75 82 LEU A O 1
ATOM 647 N N . PHE A 1 83 ? -3.278 9.312 -3.530 1.00 85.25 83 PHE A N 1
ATOM 648 C CA . PHE A 1 83 ? -4.010 10.522 -3.152 1.00 85.25 83 PHE A CA 1
ATOM 649 C C . PHE A 1 83 ? -5.509 10.260 -3.019 1.00 85.25 83 PHE A C 1
ATOM 651 O O . PHE A 1 83 ? -6.111 10.704 -2.038 1.00 85.25 83 PHE A O 1
ATOM 658 N N . TRP A 1 84 ? -6.093 9.523 -3.964 1.00 86.25 84 TRP A N 1
ATOM 659 C CA . TRP A 1 84 ? -7.506 9.165 -3.946 1.00 86.25 84 TRP A CA 1
ATOM 660 C C . TRP A 1 84 ? -7.870 8.302 -2.729 1.00 86.25 84 TRP A C 1
ATOM 662 O O . TRP A 1 84 ? -8.782 8.659 -1.980 1.00 86.25 84 TRP A O 1
ATOM 672 N N . GLU A 1 85 ? -7.109 7.238 -2.457 1.00 83.50 85 GLU A N 1
ATOM 673 C CA . GLU A 1 85 ? -7.326 6.367 -1.293 1.00 83.50 85 GLU A CA 1
ATOM 674 C C . GLU A 1 85 ? -7.145 7.116 0.035 1.00 83.50 85 GLU A C 1
ATOM 676 O O . GLU A 1 85 ? -7.951 6.956 0.952 1.00 83.50 85 GLU A O 1
ATOM 681 N N . GLN A 1 86 ? -6.153 8.004 0.154 1.00 81.38 86 GLN A N 1
ATOM 682 C CA . GLN A 1 86 ? -6.021 8.821 1.365 1.00 81.38 86 GLN A CA 1
ATOM 683 C C . GLN A 1 86 ? -7.198 9.769 1.570 1.00 81.38 86 GLN A C 1
ATOM 685 O O . GLN A 1 86 ? -7.685 9.897 2.691 1.00 81.38 86 GLN A O 1
ATOM 690 N N . ARG A 1 87 ? -7.672 10.428 0.508 1.00 83.25 87 ARG A N 1
ATOM 691 C CA . ARG A 1 87 ? -8.810 11.347 0.607 1.00 83.25 87 ARG A CA 1
ATOM 692 C C . ARG A 1 87 ? -10.074 10.606 1.041 1.00 83.25 87 ARG A C 1
ATOM 694 O O . ARG A 1 87 ? -10.821 11.105 1.876 1.00 83.25 87 ARG A O 1
ATOM 701 N N . LYS A 1 88 ? -10.267 9.386 0.536 1.00 81.31 88 LYS A N 1
ATOM 702 C CA . LYS A 1 88 ? -11.345 8.487 0.959 1.00 81.31 88 LYS A CA 1
ATOM 703 C C . LYS A 1 88 ? -11.226 8.105 2.439 1.00 81.31 88 LYS A C 1
ATOM 705 O O . LYS A 1 88 ? -12.223 8.139 3.153 1.00 81.31 88 LYS A O 1
ATOM 710 N N . LYS A 1 89 ? -10.016 7.790 2.916 1.00 77.44 89 LYS A N 1
ATOM 711 C CA . LYS A 1 89 ? -9.756 7.417 4.319 1.00 77.44 89 LYS A CA 1
ATOM 712 C C . LYS A 1 89 ? -9.867 8.587 5.301 1.00 77.44 89 LYS A C 1
ATOM 714 O O . LYS A 1 89 ? -10.262 8.355 6.443 1.00 77.44 89 LYS A O 1
ATOM 719 N N . ALA A 1 90 ? -9.550 9.808 4.867 1.00 74.50 90 ALA A N 1
ATOM 720 C CA . ALA A 1 90 ? -9.605 11.022 5.684 1.00 74.50 90 ALA A CA 1
ATOM 721 C C . ALA A 1 90 ? -11.037 11.453 6.049 1.00 74.50 90 ALA A C 1
ATOM 723 O O . ALA A 1 90 ? -11.241 12.050 7.097 1.00 74.50 90 ALA A O 1
ATOM 724 N N . ASN A 1 91 ? -12.033 11.110 5.229 1.00 74.12 91 ASN A N 1
ATOM 725 C CA . ASN A 1 91 ? -13.438 11.482 5.450 1.00 74.12 91 ASN A CA 1
ATOM 726 C C . ASN A 1 91 ? -14.184 10.558 6.435 1.00 74.12 91 ASN A C 1
ATOM 728 O O . ASN A 1 91 ? -15.412 10.535 6.456 1.00 74.12 91 ASN A O 1
ATOM 732 N N . PHE A 1 92 ? -13.469 9.747 7.212 1.00 80.56 92 PHE A N 1
ATOM 733 C CA . PHE A 1 92 ? -14.073 8.777 8.119 1.00 80.56 92 PHE A CA 1
ATOM 734 C C . PHE A 1 92 ? -14.200 9.355 9.522 1.00 80.56 92 PHE A C 1
ATOM 736 O O . PHE A 1 92 ? -13.202 9.768 10.109 1.00 80.56 92 PHE A O 1
ATOM 743 N N . SER A 1 93 ? -15.417 9.349 10.061 1.00 81.00 93 SER A N 1
ATOM 744 C CA . SER A 1 93 ? -15.686 9.752 11.440 1.00 81.00 93 SER A CA 1
ATOM 745 C C . SER A 1 93 ? -15.954 8.525 12.306 1.00 81.00 93 SER A C 1
ATOM 747 O O . SER A 1 93 ? -16.692 7.620 11.913 1.00 81.00 93 SER A O 1
ATOM 749 N N . TYR A 1 94 ? -15.352 8.528 13.493 1.00 83.06 94 TYR A N 1
ATOM 750 C CA . TYR A 1 94 ? -15.616 7.559 14.555 1.00 83.06 94 TYR A CA 1
ATOM 751 C C . TYR A 1 94 ? -16.807 7.973 15.439 1.00 83.06 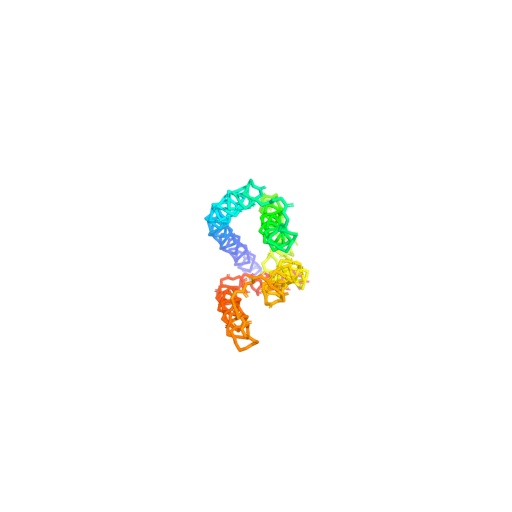94 TYR A C 1
ATOM 753 O O . TYR A 1 94 ? -17.202 7.203 16.305 1.00 83.06 94 TYR A O 1
ATOM 761 N N . ASP A 1 95 ? -17.409 9.144 15.206 1.00 83.06 95 ASP A N 1
ATOM 762 C CA . ASP A 1 95 ? -18.468 9.727 16.049 1.00 83.06 95 ASP A CA 1
ATOM 763 C C . ASP A 1 95 ? -19.875 9.239 15.653 1.00 83.06 95 ASP A C 1
ATOM 765 O O . ASP A 1 95 ? -20.881 9.927 15.827 1.00 83.06 95 ASP A O 1
ATOM 769 N N . VAL A 1 96 ? -19.955 8.043 15.070 1.00 83.94 96 VAL A N 1
ATOM 770 C CA . VAL A 1 96 ? -21.199 7.419 14.612 1.00 83.94 96 VAL A CA 1
ATOM 771 C C . VAL A 1 96 ? -21.575 6.295 15.576 1.00 83.9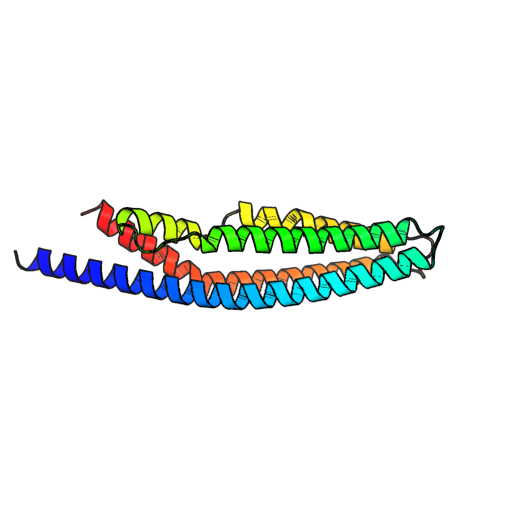4 96 VAL A C 1
ATOM 773 O O . VAL A 1 96 ? -20.705 5.637 16.140 1.00 83.94 96 VAL A O 1
ATOM 776 N N . ALA A 1 97 ? -22.875 6.035 15.738 1.00 82.38 97 ALA A N 1
ATOM 777 C CA . ALA A 1 97 ? -23.372 4.928 16.555 1.00 82.38 97 ALA A CA 1
ATOM 778 C C . ALA A 1 97 ? -22.678 3.591 16.219 1.00 82.38 97 ALA A C 1
ATOM 780 O O . ALA A 1 97 ? -22.517 3.250 15.042 1.00 82.38 97 ALA A O 1
ATOM 781 N N . ALA A 1 98 ? -22.330 2.812 17.251 1.00 79.06 98 ALA A N 1
ATOM 782 C CA . ALA A 1 98 ? -21.521 1.591 17.145 1.00 79.06 98 ALA A CA 1
ATOM 783 C C . ALA A 1 98 ? -22.050 0.583 16.105 1.00 79.06 98 ALA A C 1
ATOM 785 O O . ALA A 1 98 ? -21.273 0.053 15.309 1.00 79.06 98 ALA A O 1
ATOM 786 N N . ALA A 1 99 ? -23.374 0.405 16.026 1.00 79.06 99 ALA A N 1
ATOM 787 C CA . ALA A 1 99 ? -24.026 -0.471 15.047 1.00 79.06 99 ALA A CA 1
ATOM 788 C C . ALA A 1 99 ? -23.738 -0.084 13.580 1.00 79.06 99 ALA A C 1
ATOM 790 O O . ALA A 1 99 ? -23.666 -0.943 12.707 1.00 79.06 99 ALA A O 1
ATOM 791 N N . LYS A 1 100 ? -23.533 1.209 13.292 1.00 83.44 100 LYS A N 1
ATOM 792 C CA . LYS A 1 100 ? -23.132 1.692 11.958 1.00 83.44 100 LYS A CA 1
ATOM 793 C C . LYS A 1 100 ? -21.615 1.737 11.784 1.00 83.44 100 LYS A C 1
ATOM 795 O O . LYS A 1 100 ? -21.130 1.629 10.661 1.00 83.44 100 LYS A O 1
ATOM 800 N N . LEU A 1 101 ? -20.869 1.890 12.875 1.00 86.31 101 LEU A N 1
ATOM 801 C CA . LEU A 1 101 ? -19.414 1.999 12.863 1.00 86.31 101 LEU A CA 1
ATOM 802 C C . LEU A 1 101 ? -18.727 0.651 12.592 1.00 86.31 101 LEU A C 1
ATOM 804 O O . LEU A 1 101 ? -17.795 0.594 11.793 1.00 86.31 101 LEU A O 1
ATOM 808 N N . LEU A 1 102 ? -19.202 -0.441 13.195 1.00 86.44 102 LEU A N 1
ATOM 809 C CA . LEU A 1 102 ? -18.599 -1.774 13.056 1.00 86.44 102 LEU A CA 1
ATOM 810 C C . LEU A 1 102 ? -18.547 -2.273 11.591 1.00 86.44 102 LEU A C 1
ATOM 812 O O . LEU A 1 102 ? -17.466 -2.672 11.146 1.00 86.44 102 LEU A O 1
ATOM 816 N N . PRO A 1 103 ? -19.627 -2.182 10.780 1.00 87.00 103 PRO A N 1
ATOM 817 C CA . PRO A 1 103 ? -19.565 -2.519 9.355 1.00 87.00 103 PRO A CA 1
ATOM 818 C C . PRO A 1 103 ? -18.584 -1.642 8.571 1.00 87.00 103 PRO A C 1
ATOM 820 O O . PRO A 1 103 ? -17.924 -2.117 7.644 1.00 87.00 103 PRO A O 1
ATOM 823 N N . LEU A 1 104 ? -18.470 -0.362 8.940 1.00 87.44 104 LEU A N 1
ATOM 824 C CA . LEU A 1 104 ? -17.554 0.586 8.311 1.00 87.44 104 LEU A CA 1
ATOM 825 C C . LEU A 1 104 ? -16.085 0.270 8.639 1.00 87.44 104 LEU A C 1
ATOM 827 O O . LEU A 1 104 ? -15.241 0.368 7.749 1.00 87.44 104 LEU A O 1
ATOM 831 N N . ILE A 1 105 ? -15.784 -0.166 9.867 1.00 87.56 105 ILE A N 1
ATOM 832 C CA . ILE A 1 105 ? -14.450 -0.636 10.283 1.00 87.56 105 ILE A CA 1
ATOM 833 C C . ILE A 1 105 ? -14.049 -1.874 9.477 1.00 87.56 105 ILE A C 1
ATOM 835 O O . ILE A 1 105 ? -12.969 -1.893 8.885 1.00 87.56 105 ILE A O 1
ATOM 839 N N . ILE A 1 106 ? -14.938 -2.869 9.377 1.00 88.31 106 ILE A N 1
ATOM 840 C CA . ILE A 1 106 ? -14.706 -4.074 8.563 1.00 88.31 106 ILE A CA 1
ATOM 841 C C . ILE A 1 106 ? -14.386 -3.660 7.129 1.00 88.31 106 ILE A C 1
ATOM 843 O O . ILE A 1 106 ? -13.357 -4.026 6.575 1.00 88.31 106 ILE A O 1
ATOM 847 N N . GLN A 1 107 ? -15.228 -2.813 6.544 1.00 87.00 107 GLN A N 1
ATOM 848 C CA . GLN A 1 107 ? -15.035 -2.317 5.191 1.00 87.00 107 GLN A CA 1
ATOM 849 C C . GLN A 1 107 ? -13.725 -1.548 4.974 1.00 87.00 107 GLN A C 1
ATOM 851 O O . GLN A 1 107 ? -13.249 -1.506 3.835 1.00 87.00 107 GLN A O 1
ATOM 856 N N . ARG A 1 108 ? -13.188 -0.900 6.010 1.00 84.94 108 ARG A N 1
ATOM 857 C CA . ARG A 1 108 ? -11.991 -0.054 5.943 1.00 84.94 108 ARG A CA 1
ATOM 858 C C . ARG A 1 108 ? -10.696 -0.864 5.973 1.00 84.94 108 ARG A C 1
ATOM 860 O O . ARG A 1 108 ? -9.769 -0.512 5.245 1.00 84.94 108 ARG A O 1
ATOM 867 N N . PHE A 1 109 ? -10.640 -1.901 6.806 1.00 86.06 109 PHE A N 1
ATOM 868 C CA . PHE A 1 109 ? -9.425 -2.688 7.055 1.00 86.06 109 PHE A CA 1
ATOM 869 C C . PHE A 1 109 ? -9.385 -4.030 6.309 1.00 86.06 109 PHE A C 1
ATOM 871 O O . PHE A 1 109 ? -8.340 -4.678 6.273 1.00 86.06 109 PHE A O 1
ATOM 878 N N . ASP A 1 110 ? -10.489 -4.452 5.692 1.00 85.94 110 ASP A N 1
ATOM 879 C CA . ASP A 1 110 ? -10.514 -5.661 4.867 1.00 85.94 110 ASP A CA 1
ATOM 880 C C . ASP A 1 110 ? -9.829 -5.438 3.506 1.00 85.94 110 ASP A C 1
ATOM 882 O O . ASP A 1 110 ? -9.938 -4.364 2.899 1.00 85.94 110 ASP A O 1
ATOM 886 N N . ILE A 1 111 ? -9.134 -6.465 3.008 1.00 80.50 111 ILE A N 1
ATOM 887 C CA . ILE A 1 111 ? -8.491 -6.424 1.690 1.00 80.50 111 ILE A CA 1
ATOM 888 C C . ILE A 1 111 ? -9.565 -6.633 0.629 1.00 80.50 111 ILE A C 1
ATOM 890 O O . ILE A 1 111 ? -10.226 -7.670 0.579 1.00 80.50 111 ILE A O 1
ATOM 894 N N . ARG A 1 112 ? -9.703 -5.669 -0.285 1.00 81.62 112 ARG A N 1
ATOM 895 C CA . ARG A 1 112 ? -10.634 -5.792 -1.413 1.00 81.62 112 ARG A CA 1
ATOM 896 C C . ARG A 1 112 ? -9.901 -6.175 -2.687 1.00 81.62 112 ARG A C 1
ATOM 898 O O . ARG A 1 112 ? -8.873 -5.590 -3.024 1.00 81.62 112 ARG A O 1
ATOM 905 N N . SER A 1 113 ? -10.508 -7.059 -3.476 1.00 79.25 113 SER A N 1
ATOM 906 C CA . SER A 1 113 ? -10.037 -7.379 -4.830 1.00 79.25 113 SER A CA 1
ATOM 907 C C . SER A 1 113 ? -9.876 -6.125 -5.697 1.00 79.25 113 SER A C 1
ATOM 909 O O . SER A 1 113 ? -8.921 -6.029 -6.459 1.00 79.25 113 SER A O 1
ATOM 911 N N . SER A 1 114 ? -10.728 -5.111 -5.513 1.00 79.31 114 SER A N 1
ATOM 912 C CA . SER A 1 114 ? -10.619 -3.823 -6.209 1.00 79.31 114 SER A CA 1
ATOM 913 C C . SER A 1 114 ? -9.300 -3.090 -5.936 1.00 79.31 114 SER A C 1
ATOM 915 O O . SER A 1 114 ? -8.777 -2.434 -6.830 1.00 79.31 114 SER A O 1
ATOM 917 N N . GLN A 1 115 ? -8.747 -3.200 -4.722 1.00 80.00 115 GLN A N 1
ATOM 918 C CA . GLN A 1 115 ? -7.464 -2.582 -4.366 1.00 80.00 115 GLN A CA 1
ATOM 919 C C . GLN A 1 115 ? -6.294 -3.323 -5.023 1.00 80.00 115 GLN A C 1
ATOM 921 O O . GLN A 1 115 ? -5.311 -2.697 -5.406 1.00 80.00 115 GLN A O 1
ATOM 926 N N . ILE A 1 116 ? -6.421 -4.642 -5.200 1.00 81.00 116 ILE A N 1
ATOM 927 C CA . ILE A 1 116 ? -5.437 -5.467 -5.916 1.00 81.00 116 ILE A CA 1
ATOM 928 C C . ILE A 1 116 ? -5.479 -5.152 -7.416 1.00 81.00 116 ILE A C 1
ATOM 930 O O . ILE A 1 116 ? -4.442 -4.920 -8.030 1.00 81.00 116 ILE A O 1
ATOM 934 N N . VAL A 1 117 ? -6.676 -5.072 -8.005 1.00 84.00 117 VAL A N 1
ATOM 935 C CA . VAL A 1 117 ? -6.862 -4.740 -9.428 1.00 84.00 117 VAL A CA 1
ATOM 936 C C . VAL A 1 117 ? -6.330 -3.343 -9.754 1.00 84.00 117 VAL A C 1
ATOM 938 O O . VAL A 1 117 ? -5.752 -3.141 -10.820 1.00 84.00 117 VAL A O 1
ATOM 941 N N . ALA A 1 118 ? -6.438 -2.389 -8.823 1.00 83.44 118 ALA A N 1
ATOM 942 C CA . ALA A 1 118 ? -5.887 -1.048 -8.998 1.00 83.44 118 ALA A CA 1
ATOM 943 C C . ALA A 1 118 ? -4.356 -1.027 -9.176 1.00 83.44 118 ALA A C 1
ATOM 945 O O . ALA A 1 118 ? -3.837 -0.056 -9.717 1.00 83.44 118 ALA A O 1
ATOM 946 N N . LEU A 1 119 ? -3.632 -2.079 -8.777 1.00 81.06 119 LEU A N 1
ATOM 947 C CA . LEU A 1 119 ? -2.182 -2.189 -8.973 1.00 81.06 119 LEU A CA 1
ATOM 948 C C . LEU A 1 119 ? -1.797 -2.679 -10.378 1.00 81.06 119 LEU A C 1
ATOM 950 O O . LEU A 1 119 ? -0.643 -2.528 -10.771 1.00 81.06 119 LEU A O 1
ATOM 954 N N . ILE A 1 120 ? -2.733 -3.229 -11.159 1.00 85.38 120 ILE A N 1
ATOM 955 C CA . ILE A 1 120 ? -2.443 -3.816 -12.478 1.00 85.38 120 ILE A CA 1
ATOM 956 C C . ILE A 1 120 ? -1.946 -2.771 -13.496 1.00 85.38 120 ILE A C 1
ATOM 958 O O . ILE A 1 120 ? -0.925 -3.032 -14.132 1.00 85.38 120 ILE A O 1
ATOM 962 N N . PRO A 1 121 ? -2.578 -1.590 -13.667 1.00 85.56 121 PRO A N 1
ATOM 963 C CA . PRO A 1 121 ? -2.124 -0.608 -14.656 1.00 85.56 121 PRO A CA 1
ATOM 964 C C . PRO A 1 121 ? -0.654 -0.167 -14.508 1.00 85.56 121 PRO A C 1
ATOM 966 O O . PRO A 1 121 ? 0.062 -0.200 -15.510 1.00 85.56 121 PRO A O 1
ATOM 969 N N . PRO A 1 122 ? -0.142 0.193 -13.311 1.00 82.31 122 PRO A N 1
ATOM 970 C CA . PRO A 1 122 ? 1.266 0.561 -13.172 1.00 82.31 122 PRO A CA 1
ATOM 971 C C . PRO A 1 122 ? 2.210 -0.630 -13.400 1.00 82.31 122 PRO A C 1
ATOM 973 O O . PRO A 1 122 ? 3.275 -0.449 -13.986 1.00 82.31 122 PRO A O 1
ATOM 976 N N . LEU A 1 123 ? 1.805 -1.848 -13.019 1.00 82.38 123 LEU A N 1
ATOM 977 C CA . LEU A 1 123 ? 2.538 -3.089 -13.305 1.00 82.38 123 LEU A CA 1
ATOM 978 C C . LEU A 1 123 ? 2.694 -3.329 -14.815 1.00 82.38 123 LEU A C 1
ATOM 980 O O . LEU A 1 123 ? 3.801 -3.587 -15.288 1.00 82.38 123 LEU A O 1
ATOM 984 N N . LEU A 1 124 ? 1.603 -3.194 -15.577 1.00 85.25 124 LEU A N 1
ATOM 985 C CA . LEU A 1 124 ? 1.623 -3.325 -17.036 1.00 85.25 124 LEU A CA 1
ATOM 986 C C . LEU A 1 124 ? 2.470 -2.235 -17.693 1.00 85.25 124 LEU A C 1
ATOM 988 O O . LEU A 1 124 ? 3.208 -2.524 -18.628 1.00 85.25 124 LEU A O 1
ATOM 992 N N . SER A 1 125 ? 2.406 -1.004 -17.180 1.00 83.62 125 SER A N 1
ATOM 993 C CA . SER A 1 125 ? 3.197 0.113 -17.702 1.00 83.62 125 SER A CA 1
ATOM 994 C C . SER A 1 125 ? 4.702 -0.122 -17.561 1.00 83.62 125 SER A C 1
ATOM 996 O O . SER A 1 125 ? 5.461 0.119 -18.497 1.00 83.62 125 SER A O 1
ATOM 998 N N . ILE A 1 126 ? 5.144 -0.654 -16.415 1.00 76.75 126 ILE A N 1
ATOM 999 C CA . ILE A 1 126 ? 6.556 -1.001 -16.201 1.00 76.75 126 ILE A CA 1
ATOM 1000 C C . ILE A 1 126 ? 6.958 -2.200 -17.070 1.00 76.75 126 ILE A C 1
ATOM 1002 O O . ILE A 1 126 ? 8.036 -2.191 -17.660 1.00 76.75 126 ILE A O 1
ATOM 1006 N N . GLY A 1 127 ? 6.086 -3.204 -17.212 1.00 78.00 127 GLY A N 1
ATOM 1007 C CA . GLY A 1 127 ? 6.317 -4.331 -18.121 1.00 78.00 127 GLY A CA 1
ATOM 1008 C C . GLY A 1 127 ? 6.473 -3.892 -19.582 1.00 78.00 127 GLY A C 1
ATOM 1009 O O . GLY A 1 127 ? 7.392 -4.341 -20.266 1.00 78.00 127 GLY A O 1
ATOM 1010 N N . ALA A 1 128 ? 5.630 -2.965 -20.042 1.00 79.69 128 ALA A N 1
ATOM 1011 C CA . ALA A 1 128 ? 5.722 -2.375 -21.373 1.00 79.69 128 ALA A CA 1
ATOM 1012 C C . ALA A 1 128 ? 7.021 -1.574 -21.550 1.00 79.69 128 ALA A C 1
ATOM 1014 O O . ALA A 1 128 ? 7.715 -1.757 -22.547 1.00 79.69 128 ALA A O 1
ATOM 1015 N N . ALA A 1 129 ? 7.398 -0.754 -20.562 1.00 78.00 129 ALA A N 1
ATOM 1016 C CA . ALA A 1 129 ? 8.651 -0.002 -20.584 1.00 78.00 129 ALA A CA 1
ATOM 1017 C C . ALA A 1 129 ? 9.872 -0.931 -20.694 1.00 78.00 129 ALA A C 1
ATOM 1019 O O . ALA A 1 129 ? 10.731 -0.720 -21.545 1.00 78.00 129 ALA A O 1
ATOM 1020 N N . LEU A 1 130 ? 9.920 -1.999 -19.892 1.00 74.75 130 LEU A N 1
ATOM 1021 C CA . LEU A 1 130 ? 10.993 -2.996 -19.947 1.00 74.75 130 LEU A CA 1
ATOM 1022 C C . LEU A 1 130 ? 11.027 -3.733 -21.292 1.00 74.75 130 LEU A C 1
ATOM 1024 O O . LEU A 1 130 ? 12.103 -3.955 -21.836 1.00 74.75 130 LEU A O 1
ATOM 1028 N N . SER A 1 131 ? 9.868 -4.077 -21.860 1.00 75.06 131 SER A N 1
ATOM 1029 C CA . SER A 1 131 ? 9.801 -4.714 -23.181 1.00 75.06 131 SER A CA 1
ATOM 1030 C C . SER A 1 131 ? 10.306 -3.795 -24.299 1.00 75.06 131 SER A C 1
ATOM 1032 O O . SER A 1 131 ? 10.991 -4.259 -25.211 1.00 75.06 131 SER A O 1
ATOM 1034 N N . LEU A 1 132 ? 10.021 -2.493 -24.222 1.00 74.56 132 LEU A N 1
ATOM 1035 C CA . LEU A 1 132 ? 10.527 -1.507 -25.178 1.00 74.56 132 LEU A CA 1
ATOM 1036 C C . LEU A 1 132 ? 12.045 -1.315 -25.073 1.00 74.56 132 LEU A C 1
ATOM 1038 O O . LEU A 1 132 ? 12.681 -1.110 -26.100 1.00 74.56 132 LEU A O 1
ATOM 1042 N N . VAL A 1 133 ? 12.627 -1.422 -23.872 1.00 72.06 133 VAL A N 1
ATOM 1043 C CA . VAL A 1 133 ? 14.088 -1.364 -23.677 1.00 72.06 133 VAL A CA 1
ATOM 1044 C C . VAL A 1 133 ? 14.789 -2.524 -24.392 1.00 72.06 133 VAL A C 1
ATOM 1046 O O . VAL A 1 133 ? 15.801 -2.309 -25.045 1.00 72.06 133 VAL A O 1
ATOM 1049 N N . VAL A 1 134 ? 14.242 -3.740 -24.316 1.00 68.44 134 VAL A N 1
ATOM 1050 C CA . VAL A 1 134 ? 14.827 -4.937 -24.959 1.00 68.44 134 VAL A CA 1
ATOM 1051 C C . VAL A 1 134 ? 14.726 -4.896 -26.470 1.00 68.44 134 VAL A C 1
ATOM 1053 O O . VAL A 1 134 ? 15.636 -5.314 -27.172 1.00 68.44 134 VAL A O 1
ATOM 1056 N N . ASN A 1 135 ? 13.592 -4.417 -26.973 1.00 66.81 135 ASN A N 1
ATOM 1057 C CA . ASN A 1 135 ? 13.341 -4.349 -28.404 1.00 66.81 135 ASN A CA 1
ATOM 1058 C C . ASN A 1 135 ? 13.914 -3.073 -29.038 1.00 66.81 135 ASN A C 1
ATOM 1060 O O . ASN A 1 135 ? 13.660 -2.836 -30.217 1.00 66.81 135 ASN A O 1
ATOM 1064 N N . ASN A 1 136 ? 14.640 -2.236 -28.283 1.00 67.88 136 ASN A N 1
ATOM 1065 C CA . ASN A 1 136 ? 15.227 -1.010 -28.808 1.00 67.88 136 ASN A CA 1
ATOM 1066 C C . ASN A 1 136 ? 16.414 -1.360 -29.727 1.00 67.88 136 ASN A C 1
ATOM 1068 O O . ASN A 1 136 ? 17.448 -1.810 -29.237 1.00 67.88 136 ASN A O 1
ATOM 1072 N N . PRO A 1 137 ? 16.316 -1.111 -31.045 1.00 56.50 137 PRO A N 1
ATOM 1073 C CA . PRO A 1 137 ? 17.344 -1.504 -32.008 1.00 56.50 137 PRO A CA 1
ATOM 1074 C C . PRO A 1 137 ? 18.642 -0.683 -31.908 1.00 56.50 137 PRO A C 1
ATOM 1076 O O . PRO A 1 137 ? 19.586 -0.962 -32.641 1.00 56.50 137 PRO A O 1
ATOM 1079 N N . LYS A 1 138 ? 18.685 0.354 -31.056 1.00 61.47 138 LYS A N 1
ATOM 1080 C CA . LYS A 1 138 ? 19.850 1.233 -30.854 1.00 61.47 138 LYS A CA 1
ATOM 1081 C C . LYS A 1 138 ? 20.605 0.977 -29.541 1.00 61.47 138 LYS A C 1
ATOM 1083 O O . LYS A 1 138 ? 21.662 1.570 -29.352 1.00 61.47 138 LYS A O 1
ATOM 1088 N N . GLY A 1 139 ? 20.059 0.172 -28.626 1.00 57.06 139 GLY A N 1
ATOM 1089 C CA . GLY A 1 139 ? 20.701 -0.133 -27.345 1.00 57.06 139 GLY A CA 1
ATOM 1090 C C . GLY A 1 139 ? 21.640 -1.328 -27.473 1.00 57.06 139 GLY A C 1
ATOM 1091 O O . GLY A 1 139 ? 21.236 -2.339 -28.041 1.00 57.06 139 GLY A O 1
ATOM 1092 N N . ASP A 1 140 ? 22.864 -1.212 -26.948 1.00 55.62 140 ASP A N 1
ATOM 1093 C CA . ASP A 1 140 ? 23.814 -2.328 -26.834 1.00 55.62 140 ASP A CA 1
ATOM 1094 C C . ASP A 1 140 ? 23.107 -3.587 -26.313 1.00 55.62 140 ASP A C 1
ATOM 1096 O O . ASP A 1 140 ? 22.481 -3.535 -25.254 1.00 55.62 140 ASP A O 1
ATOM 1100 N N . ASP A 1 141 ? 23.213 -4.682 -27.075 1.00 55.22 141 ASP A N 1
ATOM 1101 C CA . ASP A 1 141 ? 22.779 -6.065 -26.828 1.00 55.22 141 ASP A CA 1
ATOM 1102 C C . ASP A 1 141 ? 22.191 -6.360 -25.432 1.00 55.22 141 ASP A C 1
ATOM 1104 O O . ASP A 1 141 ? 22.748 -7.137 -24.640 1.00 55.22 141 ASP A O 1
ATOM 1108 N N . LEU A 1 142 ? 21.009 -5.818 -25.109 1.00 56.66 142 LEU A N 1
ATOM 1109 C CA . LEU A 1 142 ? 20.245 -6.309 -23.970 1.00 56.66 142 LEU A CA 1
ATOM 1110 C C . LEU A 1 142 ? 19.618 -7.638 -24.396 1.00 56.66 142 LEU A C 1
ATOM 1112 O O . LEU A 1 142 ? 18.449 -7.727 -24.761 1.00 56.66 142 LEU A O 1
ATOM 1116 N N . ASN A 1 143 ? 20.442 -8.686 -24.385 1.00 67.81 143 ASN A N 1
ATOM 1117 C CA . ASN A 1 143 ? 20.041 -10.043 -24.722 1.00 67.81 143 ASN A CA 1
ATOM 1118 C C . ASN A 1 143 ? 18.804 -10.445 -23.909 1.00 67.81 143 ASN A C 1
ATOM 1120 O O . ASN A 1 143 ? 18.662 -10.061 -22.746 1.00 67.81 143 ASN A O 1
ATOM 1124 N N . TRP A 1 144 ? 17.940 -11.291 -24.476 1.00 71.75 144 TRP A N 1
ATOM 1125 C CA . TRP A 1 144 ? 16.745 -11.820 -23.797 1.00 71.75 144 TRP A CA 1
ATOM 1126 C C . TRP A 1 144 ? 17.031 -12.369 -22.388 1.00 71.75 144 TRP A C 1
ATOM 1128 O O . TRP A 1 144 ? 16.178 -12.301 -21.507 1.00 71.75 144 TRP A O 1
ATOM 1138 N N . VAL A 1 145 ? 18.248 -12.860 -22.142 1.00 74.88 145 VAL A N 1
ATOM 1139 C CA . VAL A 1 145 ? 18.721 -13.279 -20.814 1.00 74.88 145 VAL A CA 1
ATOM 1140 C C . VAL A 1 145 ? 18.744 -12.113 -19.814 1.00 74.88 145 VAL A C 1
ATOM 1142 O O . VAL A 1 145 ? 18.227 -12.245 -18.707 1.00 74.88 145 VAL A O 1
ATOM 1145 N N . ASN A 1 146 ? 19.276 -10.955 -20.206 1.00 72.94 146 ASN A N 1
ATOM 1146 C CA . ASN A 1 146 ? 19.322 -9.752 -19.373 1.00 72.94 146 ASN A CA 1
ATOM 1147 C C . ASN A 1 146 ? 17.919 -9.189 -19.122 1.00 72.94 146 ASN A C 1
ATOM 1149 O O . ASN A 1 146 ? 17.634 -8.757 -18.006 1.00 72.94 146 ASN A O 1
ATOM 1153 N N . PHE A 1 147 ? 17.016 -9.266 -20.107 1.00 76.19 147 PHE A N 1
ATOM 1154 C CA . PHE A 1 147 ? 15.605 -8.935 -19.892 1.00 76.19 147 PHE A CA 1
ATOM 1155 C C . PHE A 1 147 ? 14.990 -9.773 -18.778 1.00 76.19 147 PHE A C 1
ATOM 1157 O O . PHE A 1 147 ? 14.441 -9.220 -17.829 1.00 76.19 147 PHE A O 1
ATOM 1164 N N . TRP A 1 148 ? 15.089 -11.101 -18.880 1.00 79.19 148 TRP A N 1
ATOM 1165 C CA . TRP A 1 148 ? 14.495 -12.000 -17.895 1.00 79.19 148 TRP A CA 1
ATOM 1166 C C . TRP A 1 148 ? 15.133 -11.845 -16.514 1.00 79.19 148 TRP A C 1
ATOM 1168 O O . TRP A 1 148 ? 14.428 -11.976 -15.516 1.00 79.19 148 TRP A O 1
ATOM 1178 N N . LEU A 1 149 ? 16.421 -11.493 -16.435 1.00 81.00 149 LEU A N 1
ATOM 1179 C CA . LEU A 1 149 ? 17.075 -11.140 -15.173 1.00 81.00 149 LEU A CA 1
ATOM 1180 C C . LEU A 1 149 ? 16.500 -9.854 -14.564 1.00 81.00 149 LEU A C 1
ATOM 1182 O O . LEU A 1 149 ? 16.118 -9.856 -13.395 1.00 81.00 149 LEU A O 1
ATOM 1186 N N . VAL A 1 150 ? 16.389 -8.771 -15.341 1.00 77.44 150 VAL A N 1
ATOM 1187 C CA . VAL A 1 150 ? 15.845 -7.487 -14.860 1.00 77.44 150 VAL A CA 1
ATOM 1188 C C . VAL A 1 150 ? 14.363 -7.616 -14.507 1.00 77.44 150 VAL A C 1
ATOM 1190 O O . VAL A 1 150 ? 13.935 -7.175 -13.442 1.00 77.44 150 VAL A O 1
ATOM 1193 N N . PHE A 1 151 ? 13.577 -8.267 -15.363 1.00 80.06 151 PHE A N 1
ATOM 1194 C CA . PHE A 1 151 ? 12.159 -8.521 -15.131 1.00 80.06 151 PHE A CA 1
ATOM 1195 C C . PHE A 1 151 ? 11.940 -9.458 -13.936 1.00 80.06 151 PHE A C 1
ATOM 1197 O O . PHE A 1 151 ? 11.078 -9.199 -13.099 1.00 80.06 151 PHE A O 1
ATOM 1204 N N . GLY A 1 152 ? 12.755 -10.507 -13.799 1.00 83.25 152 GLY A N 1
ATOM 1205 C CA . GLY A 1 152 ? 12.731 -11.409 -12.649 1.00 83.25 152 GLY A CA 1
ATOM 1206 C C . GLY A 1 152 ? 13.061 -10.693 -11.339 1.00 83.25 152 GLY A C 1
ATOM 1207 O O . GLY A 1 152 ? 12.358 -10.876 -10.346 1.00 83.25 152 GLY A O 1
ATOM 1208 N N . LEU A 1 153 ? 14.070 -9.816 -11.341 1.00 83.69 153 LEU A N 1
ATOM 1209 C CA . LEU A 1 153 ? 14.420 -8.992 -10.183 1.00 83.69 153 LEU A CA 1
ATOM 1210 C C . LEU A 1 153 ? 13.300 -8.000 -9.840 1.00 83.69 153 LEU A C 1
ATOM 1212 O O . LEU A 1 153 ? 12.959 -7.839 -8.670 1.00 83.69 153 LEU A O 1
ATOM 1216 N N . PHE A 1 154 ? 12.669 -7.395 -10.846 1.00 80.94 154 PHE A N 1
ATOM 1217 C CA . PHE A 1 154 ? 11.501 -6.536 -10.660 1.00 80.94 154 PHE A CA 1
ATOM 1218 C C . PHE A 1 154 ? 10.323 -7.287 -10.018 1.00 80.94 154 PHE A C 1
ATOM 1220 O O . PHE A 1 154 ? 9.765 -6.823 -9.021 1.00 80.94 154 PHE A O 1
ATOM 1227 N N . LEU A 1 155 ? 9.982 -8.478 -10.523 1.00 84.75 155 LEU A N 1
ATOM 1228 C CA . LEU A 1 155 ? 8.939 -9.325 -9.937 1.00 84.75 155 LEU A CA 1
ATOM 1229 C C . LEU A 1 155 ? 9.275 -9.746 -8.504 1.00 84.75 155 LEU A C 1
ATOM 1231 O O . LEU A 1 155 ? 8.391 -9.746 -7.647 1.00 84.75 155 LEU A O 1
ATOM 1235 N N . LEU A 1 156 ? 10.540 -10.065 -8.225 1.00 88.19 156 LEU A N 1
ATOM 1236 C CA . LEU A 1 156 ? 11.007 -10.415 -6.886 1.00 88.19 156 LEU A CA 1
ATOM 1237 C C . LEU A 1 156 ? 10.818 -9.248 -5.912 1.00 88.19 156 LEU A C 1
ATOM 1239 O O . LEU A 1 156 ? 10.296 -9.445 -4.815 1.00 88.19 156 LEU A O 1
ATOM 1243 N N . VAL A 1 157 ? 11.165 -8.026 -6.321 1.00 85.00 157 VAL A N 1
ATOM 1244 C CA . VAL A 1 157 ? 10.946 -6.817 -5.515 1.00 85.00 157 VAL A CA 1
ATOM 1245 C C . VAL A 1 157 ? 9.455 -6.615 -5.227 1.00 85.00 157 VAL A C 1
ATOM 1247 O O . VAL A 1 157 ? 9.083 -6.393 -4.073 1.00 85.00 157 VAL A O 1
ATOM 1250 N N . ILE A 1 158 ? 8.585 -6.762 -6.232 1.00 85.06 158 ILE A N 1
ATOM 1251 C CA . ILE A 1 158 ? 7.127 -6.685 -6.043 1.00 85.06 158 ILE A CA 1
ATOM 1252 C C . ILE A 1 158 ? 6.647 -7.740 -5.046 1.00 85.06 158 ILE A C 1
ATOM 1254 O O . ILE A 1 158 ? 5.877 -7.414 -4.145 1.00 85.06 158 ILE A O 1
ATOM 1258 N N . PHE A 1 159 ? 7.116 -8.983 -5.170 1.00 88.25 159 PHE A N 1
ATOM 1259 C CA . PHE A 1 159 ? 6.748 -10.067 -4.263 1.00 88.25 159 PHE A CA 1
ATOM 1260 C C . PHE A 1 159 ? 7.168 -9.782 -2.821 1.00 88.25 159 PHE A C 1
ATOM 1262 O O . PHE A 1 159 ? 6.381 -10.017 -1.906 1.00 88.25 159 PHE A O 1
ATOM 1269 N N . ILE A 1 160 ? 8.369 -9.235 -2.609 1.00 89.75 160 ILE A N 1
ATOM 1270 C CA . ILE A 1 160 ? 8.838 -8.836 -1.277 1.00 89.75 160 ILE A CA 1
ATOM 1271 C C . ILE A 1 160 ? 7.911 -7.771 -0.690 1.00 89.75 160 ILE A C 1
ATOM 1273 O O . ILE A 1 160 ? 7.434 -7.932 0.433 1.00 89.75 160 ILE A O 1
ATOM 1277 N N . PHE A 1 161 ? 7.604 -6.709 -1.438 1.00 85.56 161 PHE A N 1
ATOM 1278 C CA . PHE A 1 161 ? 6.719 -5.650 -0.946 1.00 85.56 161 PHE A CA 1
ATOM 1279 C C . PHE A 1 161 ? 5.286 -6.137 -0.715 1.00 85.56 161 PHE A C 1
ATOM 1281 O O . PHE A 1 161 ? 4.680 -5.782 0.297 1.00 85.56 161 PHE A O 1
ATOM 1288 N N . ALA A 1 162 ? 4.757 -6.989 -1.596 1.00 86.12 162 ALA A N 1
ATOM 1289 C CA . ALA A 1 162 ? 3.451 -7.614 -1.422 1.00 86.12 162 ALA A CA 1
ATOM 1290 C C . ALA A 1 162 ? 3.419 -8.498 -0.167 1.00 86.12 162 ALA A C 1
ATOM 1292 O O . ALA A 1 162 ? 2.475 -8.424 0.617 1.00 86.12 162 ALA A O 1
ATOM 1293 N N . TYR A 1 163 ? 4.474 -9.283 0.071 1.00 91.12 163 TYR A N 1
ATOM 1294 C CA . TYR A 1 163 ? 4.600 -10.112 1.265 1.00 91.12 163 TYR A CA 1
ATOM 1295 C C . TYR A 1 163 ? 4.687 -9.270 2.541 1.00 91.12 163 TYR A C 1
ATOM 1297 O O . TYR A 1 163 ? 3.987 -9.557 3.510 1.00 91.12 163 TYR A O 1
ATOM 1305 N N . VAL A 1 164 ? 5.487 -8.200 2.544 1.00 90.19 164 VAL A N 1
ATOM 1306 C CA . VAL A 1 164 ? 5.563 -7.258 3.672 1.00 90.19 164 VAL A CA 1
ATOM 1307 C C . VAL A 1 164 ? 4.198 -6.619 3.933 1.00 90.19 164 VAL A C 1
ATOM 1309 O O . VAL A 1 164 ? 3.742 -6.612 5.075 1.00 90.19 164 VAL A O 1
ATOM 1312 N N . GLY A 1 165 ? 3.506 -6.154 2.889 1.00 87.62 165 GLY A N 1
ATOM 1313 C CA . GLY A 1 165 ? 2.157 -5.596 2.999 1.00 87.62 165 GLY A CA 1
ATOM 1314 C C . GLY A 1 165 ? 1.151 -6.595 3.575 1.00 87.62 165 GLY A C 1
ATOM 1315 O O . GLY A 1 165 ? 0.419 -6.267 4.507 1.00 87.62 165 GLY A O 1
ATOM 1316 N N . TYR A 1 166 ? 1.175 -7.840 3.097 1.00 90.31 166 TYR A N 1
ATOM 1317 C CA . TYR A 1 166 ? 0.346 -8.919 3.633 1.00 90.31 166 TYR A CA 1
ATOM 1318 C C . TYR A 1 166 ? 0.664 -9.219 5.102 1.00 90.31 166 TYR A C 1
ATOM 1320 O O . TYR A 1 166 ? -0.248 -9.399 5.906 1.00 90.31 166 TYR A O 1
ATOM 1328 N N . ARG A 1 167 ? 1.946 -9.238 5.486 1.00 93.56 167 ARG A N 1
ATOM 1329 C CA . ARG A 1 167 ? 2.355 -9.442 6.882 1.00 93.56 167 ARG A CA 1
ATOM 1330 C C . ARG A 1 167 ? 1.853 -8.325 7.787 1.00 93.56 167 ARG A C 1
ATOM 1332 O O . ARG A 1 167 ? 1.376 -8.642 8.868 1.00 93.56 167 ARG A O 1
ATOM 1339 N N . ILE A 1 168 ? 1.933 -7.066 7.352 1.00 89.56 168 ILE A N 1
ATOM 1340 C CA . ILE A 1 168 ? 1.393 -5.916 8.094 1.00 89.56 168 ILE A CA 1
ATOM 1341 C C . ILE A 1 168 ? -0.120 -6.055 8.255 1.00 89.56 168 ILE A C 1
ATOM 1343 O O . ILE A 1 168 ? -0.632 -5.917 9.364 1.00 89.56 168 ILE A O 1
ATOM 1347 N N . TRP A 1 169 ? -0.831 -6.379 7.172 1.00 92.06 169 TRP A N 1
ATOM 1348 C CA . TRP A 1 169 ? -2.274 -6.585 7.231 1.00 92.06 169 TRP A CA 1
ATOM 1349 C C . TRP A 1 169 ? -2.637 -7.696 8.222 1.00 92.06 169 TRP A C 1
ATOM 1351 O O . TRP A 1 169 ? -3.417 -7.469 9.141 1.00 92.06 169 TRP A O 1
ATOM 1361 N N . LYS A 1 170 ? -1.994 -8.860 8.105 1.00 92.38 170 LYS A N 1
ATOM 1362 C CA . LYS A 1 170 ? -2.238 -10.028 8.956 1.00 92.38 170 LYS A CA 1
ATOM 1363 C C . LYS A 1 170 ? -1.986 -9.763 10.441 1.00 92.38 170 LYS A C 1
ATOM 1365 O O . LYS A 1 170 ? -2.697 -10.278 11.295 1.00 92.38 170 LYS A O 1
ATOM 1370 N N . THR A 1 171 ? -0.958 -8.988 10.779 1.00 92.00 171 THR A N 1
ATOM 1371 C CA . THR A 1 171 ? -0.609 -8.749 12.188 1.00 92.00 171 THR A CA 1
ATOM 1372 C C . THR A 1 171 ? -1.354 -7.578 12.809 1.00 92.00 171 THR A C 1
ATOM 1374 O O . THR A 1 171 ? -1.533 -7.579 14.024 1.00 92.00 171 THR A O 1
ATOM 1377 N N . ARG A 1 172 ? -1.770 -6.582 12.018 1.00 90.69 172 ARG A N 1
ATOM 1378 C CA . ARG A 1 172 ? -2.334 -5.330 12.550 1.00 90.69 172 ARG A CA 1
ATOM 1379 C C . ARG A 1 172 ? -3.776 -5.062 12.156 1.00 90.69 172 ARG A C 1
ATOM 1381 O O . ARG A 1 172 ? -4.529 -4.556 12.975 1.00 90.69 172 ARG A O 1
ATOM 1388 N N . GLN A 1 173 ? -4.170 -5.396 10.933 1.00 91.25 173 GLN A N 1
ATOM 1389 C CA . GLN A 1 173 ? -5.467 -5.005 10.368 1.00 91.25 173 GLN A CA 1
ATOM 1390 C C . GLN A 1 173 ? -6.487 -6.145 10.425 1.00 91.25 173 GLN A C 1
ATOM 1392 O O . GLN A 1 173 ? -7.638 -5.916 10.787 1.00 91.25 173 GLN A O 1
ATOM 1397 N N . GLU A 1 174 ? -6.062 -7.382 10.157 1.00 92.62 174 GLU A N 1
ATOM 1398 C CA . GLU A 1 174 ? -6.902 -8.578 10.281 1.00 92.62 174 GLU A CA 1
ATOM 1399 C C . GLU A 1 174 ? -7.499 -8.735 11.696 1.00 92.62 174 GLU A C 1
ATOM 1401 O O . GLU A 1 174 ? -8.712 -8.945 11.786 1.00 92.62 174 GLU A O 1
ATOM 1406 N N . PRO A 1 175 ? -6.749 -8.544 12.805 1.00 92.94 175 PRO A N 1
ATOM 1407 C CA . PRO A 1 175 ? -7.322 -8.636 14.149 1.00 92.94 175 PRO A CA 1
ATOM 1408 C C . PRO A 1 175 ? -8.453 -7.631 14.395 1.00 92.94 175 PRO A C 1
ATOM 1410 O O . PRO A 1 175 ? -9.453 -7.983 15.014 1.00 92.94 175 PRO A O 1
ATOM 1413 N N . LEU A 1 176 ? -8.342 -6.407 13.861 1.00 92.25 176 LEU A N 1
ATOM 1414 C CA . LEU A 1 176 ? -9.381 -5.375 13.984 1.00 92.25 176 LEU A CA 1
ATOM 1415 C C . LEU A 1 176 ? -10.662 -5.783 13.249 1.00 92.25 176 LEU A C 1
ATOM 1417 O O . LEU A 1 176 ? -11.764 -5.579 13.753 1.00 92.25 176 LEU A O 1
ATOM 1421 N N . VAL A 1 177 ? -10.525 -6.389 12.066 1.00 91.88 177 VAL A N 1
ATOM 1422 C CA . VAL A 1 177 ? -11.662 -6.894 11.284 1.00 91.88 177 VAL A CA 1
ATOM 1423 C C . VAL A 1 177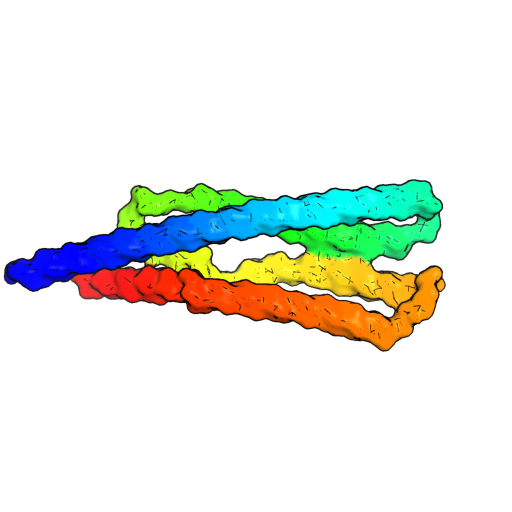 ? -12.334 -8.066 11.994 1.00 91.88 177 VAL A C 1
ATOM 1425 O O . VAL A 1 177 ? -13.564 -8.116 12.065 1.00 91.88 177 VAL A O 1
ATOM 1428 N N . VAL A 1 178 ? -11.546 -9.012 12.509 1.00 93.06 178 VAL A N 1
ATOM 1429 C CA . VAL A 1 178 ? -12.059 -10.178 13.239 1.00 93.06 178 VAL A CA 1
ATOM 1430 C C . VAL A 1 178 ? -12.816 -9.731 14.484 1.00 93.06 178 VAL A C 1
ATOM 1432 O O . VAL A 1 178 ? -13.943 -10.179 14.698 1.00 93.06 178 VAL A O 1
ATOM 1435 N N . GLU A 1 179 ? -12.245 -8.803 15.248 1.00 90.81 179 GLU A N 1
ATOM 1436 C CA . GLU A 1 179 ? -12.858 -8.277 16.462 1.00 90.81 179 GLU A CA 1
ATOM 1437 C C . GLU A 1 179 ? -14.131 -7.476 16.160 1.00 90.81 179 GLU A C 1
ATOM 1439 O O . GLU A 1 179 ? -15.170 -7.706 16.776 1.00 90.81 179 GLU A O 1
ATOM 1444 N N . ALA A 1 180 ? -14.118 -6.628 15.127 1.00 90.06 180 ALA A N 1
ATOM 1445 C CA . ALA A 1 180 ? -15.319 -5.925 14.680 1.00 90.06 180 ALA A CA 1
ATOM 1446 C C . ALA A 1 180 ? -16.442 -6.896 14.268 1.00 90.06 180 ALA A C 1
ATOM 1448 O O . ALA A 1 180 ? -17.602 -6.685 14.615 1.00 90.06 180 ALA A O 1
ATOM 1449 N N . ARG A 1 181 ? -16.112 -7.993 13.566 1.00 91.06 181 ARG A N 1
ATOM 1450 C CA . ARG A 1 181 ? -17.078 -9.048 13.195 1.00 91.06 181 ARG A CA 1
ATOM 1451 C C . ARG A 1 181 ? -17.572 -9.859 14.392 1.00 91.06 181 ARG A C 1
ATOM 1453 O O . ARG A 1 181 ? -18.657 -10.436 14.302 1.00 91.06 181 ARG A O 1
ATOM 1460 N N . ARG A 1 182 ? -16.773 -9.984 15.455 1.00 91.94 182 ARG A N 1
ATOM 1461 C CA . ARG A 1 182 ? -17.169 -10.644 16.706 1.00 91.94 182 ARG A CA 1
ATOM 1462 C C . ARG A 1 182 ? -18.203 -9.789 17.433 1.00 91.94 182 ARG A C 1
ATOM 1464 O O . ARG A 1 182 ? -19.308 -10.265 17.662 1.00 91.94 182 ARG A O 1
ATOM 1471 N N . ILE A 1 183 ? -17.883 -8.517 17.670 1.00 87.81 183 ILE A N 1
ATOM 1472 C CA . ILE A 1 183 ? -18.772 -7.569 18.357 1.00 87.81 183 ILE A CA 1
ATOM 1473 C C . ILE A 1 183 ? -20.075 -7.373 17.573 1.00 87.81 183 ILE A C 1
ATOM 1475 O O . ILE A 1 183 ? -21.147 -7.387 18.163 1.00 87.81 183 ILE A O 1
ATOM 1479 N N . LEU A 1 184 ? -20.014 -7.256 16.240 1.00 87.81 184 LEU A N 1
ATOM 1480 C CA . LEU A 1 184 ? -21.220 -7.132 15.412 1.00 87.81 184 LEU A CA 1
ATOM 1481 C C . LEU A 1 184 ? -22.169 -8.327 15.602 1.00 87.81 184 LEU A C 1
ATOM 1483 O O . LEU A 1 184 ? -23.369 -8.139 15.754 1.00 87.81 184 LEU A O 1
ATOM 1487 N N . ARG A 1 185 ? -21.628 -9.552 15.650 1.00 87.19 185 ARG A N 1
ATOM 1488 C CA . ARG A 1 185 ? -22.426 -10.762 15.895 1.00 87.19 185 ARG A CA 1
ATOM 1489 C C . ARG A 1 185 ? -23.030 -10.792 17.295 1.00 87.19 185 ARG A C 1
ATOM 1491 O O . ARG A 1 185 ? -24.130 -11.298 17.448 1.00 87.19 185 ARG A O 1
ATOM 1498 N N . GLU A 1 186 ? -22.329 -10.276 18.297 1.00 83.25 186 GLU A N 1
ATOM 1499 C CA . GLU A 1 186 ? -22.848 -10.189 19.669 1.00 83.25 186 GLU A CA 1
ATOM 1500 C C . GLU A 1 186 ? -23.978 -9.161 19.788 1.00 83.25 186 GLU A C 1
ATOM 1502 O O . GLU A 1 186 ? -24.923 -9.391 20.532 1.00 83.25 186 GLU A O 1
ATOM 1507 N N . VAL A 1 187 ? -23.912 -8.074 19.014 1.00 79.81 187 VAL A N 1
ATOM 1508 C CA . VAL A 1 187 ? -24.955 -7.040 18.955 1.00 79.81 187 VAL A CA 1
ATOM 1509 C C . VAL A 1 187 ? -26.175 -7.492 18.148 1.00 79.81 187 VAL A C 1
ATOM 1511 O O . VAL A 1 187 ? -27.288 -7.182 18.543 1.00 79.81 187 VAL A O 1
ATOM 1514 N N . ASP A 1 188 ? -25.992 -8.225 17.046 1.00 69.25 188 ASP A N 1
ATOM 1515 C CA . ASP A 1 188 ? -27.107 -8.715 16.213 1.00 69.25 188 ASP A CA 1
ATOM 1516 C C . ASP A 1 188 ? -27.870 -9.899 16.848 1.00 69.25 188 ASP A C 1
ATOM 1518 O O . ASP A 1 188 ? -28.984 -10.212 16.429 1.00 69.25 188 ASP A O 1
ATOM 1522 N N . VAL A 1 189 ? -27.262 -10.599 17.816 1.00 58.66 189 VAL A N 1
ATOM 1523 C CA . VAL A 1 189 ? -27.853 -11.759 18.516 1.00 58.66 189 VAL A CA 1
ATOM 1524 C C . VAL A 1 189 ? -28.503 -11.369 19.857 1.00 58.66 189 VAL A C 1
ATOM 1526 O O . VAL A 1 189 ? -29.279 -12.160 20.396 1.00 58.66 189 VAL A O 1
ATOM 1529 N N . ALA A 1 190 ? -28.201 -10.179 20.388 1.00 47.66 190 ALA A N 1
ATOM 1530 C CA . ALA A 1 190 ? -28.791 -9.622 21.611 1.00 47.66 190 ALA A CA 1
ATOM 1531 C C . ALA A 1 190 ? -30.127 -8.911 21.339 1.00 47.66 190 ALA A C 1
ATOM 1533 O O . ALA A 1 190 ? -31.019 -9.021 22.213 1.00 47.66 190 ALA A O 1
#

pLDDT: mean 80.29, std 10.34, range [47.66, 93.56]

Sequence (190 aa):
MNQQHSNETSLTESVEKLIEACRQEDAYNSAGSKTMKWVYSLFGGIALLATWVVSLESCDCTYDRAIAYSFLFGIGYFLGYLFWEQRKKANFSYDVAAAKLLPLIIQRFDIRSSQIVALIPPLLSIGAALSLVVNNPKGDDLNWVNFWLVFGLFLLVIFIFAYVGYRIWKTRQEPLVVEARRILREVDVA

Organism: NCBI:txid849756

Radius of gyration: 23.43 Å; chains: 1; bounding box: 55×31×71 Å

Foldseek 3Di:
DVVVVVVVVVLVVLLVVLLVLLVVVLVVVVVVLVVVLVVLVVVLVVLVVVLVVVVVPDPPCPLVNLLSVLQNCLSVLVSVVSVVLVVVSVPDDPPDPLLVVLVVLLVNLDDDPVVVVSNVSSVVSNVVSLVSQCVPPPDPCCDPVVSCVVVVVVVVVVVVVVVVVVVCSVVRRVVSNVSSVVSNVVVVVD